Protein AF-A0A1X3DFF7-F1 (afdb_monomer)

Solvent-accessible surface area (backbone atoms only — not comparable to full-atom values): 13716 Å² total; per-residue (Å²): 134,85,89,86,83,81,88,84,86,90,82,88,82,90,85,80,91,77,87,80,76,81,86,70,79,75,72,72,77,80,76,75,62,70,64,54,57,98,87,40,63,41,40,51,59,65,43,74,44,85,43,78,78,34,61,90,44,77,44,79,47,39,32,29,66,84,56,82,68,64,76,23,47,45,37,26,35,27,43,25,53,30,32,59,51,24,48,48,100,82,72,44,78,35,81,90,29,49,83,44,53,66,38,72,55,52,37,29,79,67,58,54,43,32,32,39,49,48,43,36,36,28,37,85,86,64,54,75,41,84,46,25,44,39,78,59,82,78,36,42,68,58,39,52,49,44,53,71,69,45,90,60,80,91,52,77,50,76,68,81,47,91,58,37,75,35,59,24,60,46,79,71,49,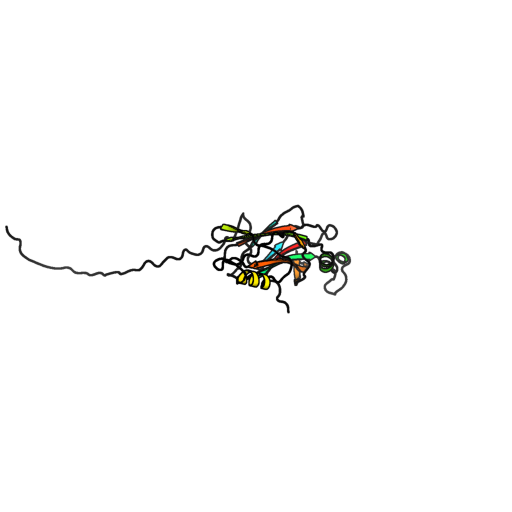77,53,74,42,79,56,99,88,41,73,23,41,29,38,38,20,41,28,29,21,32,48,37,66,73,70,72,30,37,35,42,38,39,40,21,34,66,47,78,57,84,93,44,81,69,57,45,34,31,41,27,40,38,70,58,77,76,88,127

Structure (mmCIF, N/CA/C/O backbone):
data_AF-A0A1X3DFF7-F1
#
_entry.id   AF-A0A1X3DFF7-F1
#
loop_
_atom_site.group_PDB
_atom_site.id
_atom_site.type_symbol
_atom_site.label_atom_id
_atom_site.label_alt_id
_atom_site.label_comp_id
_atom_site.label_asym_id
_atom_site.label_entity_id
_atom_site.label_seq_id
_atom_site.pdbx_PDB_ins_code
_atom_site.Cartn_x
_atom_site.Cartn_y
_atom_site.Cartn_z
_atom_site.occupancy
_atom_site.B_iso_or_equiv
_atom_site.auth_seq_id
_atom_site.auth_comp_id
_atom_site.auth_asym_id
_atom_site.auth_atom_id
_atom_site.pdbx_PDB_model_num
ATOM 1 N N . MET A 1 1 ? -5.035 9.955 97.744 1.00 34.47 1 MET A N 1
ATOM 2 C CA . MET A 1 1 ? -4.770 11.194 98.508 1.00 34.47 1 MET A CA 1
ATOM 3 C C . MET A 1 1 ? -3.455 11.794 98.040 1.00 34.47 1 MET A C 1
ATOM 5 O O . MET A 1 1 ? -2.478 11.068 98.016 1.00 34.47 1 MET A O 1
ATOM 9 N N . MET A 1 2 ? -3.484 13.094 97.717 1.00 31.98 2 MET A N 1
ATOM 10 C CA . MET A 1 2 ? -2.385 14.079 97.802 1.00 31.98 2 MET A CA 1
ATOM 11 C C . MET A 1 2 ? -1.167 13.858 96.884 1.00 31.98 2 MET A C 1
ATOM 13 O O . MET A 1 2 ? -0.389 12.937 97.053 1.00 31.98 2 MET A O 1
ATOM 17 N N . ASN A 1 3 ? -1.059 14.634 95.802 1.00 32.03 3 ASN A N 1
ATOM 18 C CA . ASN A 1 3 ? -0.550 16.019 95.715 1.00 32.03 3 ASN A CA 1
ATOM 19 C C . ASN A 1 3 ? 0.956 16.049 95.432 1.00 32.03 3 ASN A C 1
ATOM 21 O O . ASN A 1 3 ? 1.751 15.865 96.345 1.00 32.03 3 ASN A O 1
ATOM 25 N N . PHE A 1 4 ? 1.330 16.465 94.220 1.00 36.00 4 PHE A N 1
ATOM 26 C CA . PHE A 1 4 ? 2.577 17.200 94.019 1.00 36.00 4 PHE A CA 1
ATOM 27 C C . PHE A 1 4 ? 2.323 18.494 93.244 1.00 36.00 4 PHE A C 1
ATOM 29 O O . PHE A 1 4 ? 1.654 18.532 92.213 1.00 36.00 4 PHE A O 1
ATOM 36 N N . LYS A 1 5 ? 2.817 19.576 93.850 1.00 37.50 5 LYS A N 1
ATOM 37 C CA . LYS A 1 5 ? 2.725 20.977 93.444 1.00 37.50 5 LYS A CA 1
ATOM 38 C C . LYS A 1 5 ? 3.791 21.328 92.393 1.00 37.50 5 LYS A C 1
ATOM 40 O O . LYS A 1 5 ? 4.946 20.969 92.554 1.00 37.50 5 LYS A O 1
ATOM 45 N N . LYS A 1 6 ? 3.354 22.160 91.441 1.00 36.06 6 LYS A N 1
ATOM 46 C CA . LYS A 1 6 ? 3.966 23.379 90.858 1.00 36.06 6 LYS A CA 1
ATOM 47 C C . LYS A 1 6 ? 5.427 23.393 90.353 1.00 36.06 6 LYS A C 1
ATOM 49 O O . LYS A 1 6 ? 6.352 23.427 91.148 1.00 36.06 6 LYS A O 1
ATOM 54 N N . SER A 1 7 ? 5.509 23.737 89.054 1.00 34.62 7 SER A N 1
ATOM 55 C CA . SER A 1 7 ? 6.357 24.768 88.396 1.00 34.62 7 SER A CA 1
ATOM 56 C C . SER A 1 7 ? 7.879 24.527 88.385 1.00 34.62 7 SER A C 1
ATOM 58 O O . SER A 1 7 ? 8.445 24.191 89.408 1.00 34.62 7 SER A O 1
ATOM 60 N N . ASN A 1 8 ? 8.650 24.744 87.318 1.00 32.31 8 ASN A N 1
ATOM 61 C CA . ASN A 1 8 ? 8.642 25.844 86.355 1.00 32.31 8 ASN A CA 1
ATOM 62 C C . ASN A 1 8 ? 9.677 25.551 85.237 1.00 32.31 8 ASN A C 1
ATOM 64 O O . ASN A 1 8 ? 10.633 24.817 85.463 1.00 32.31 8 ASN A O 1
ATOM 68 N N . LEU A 1 9 ? 9.565 26.301 84.133 1.00 33.59 9 LEU A N 1
ATOM 69 C CA . LEU A 1 9 ? 10.656 26.772 83.254 1.00 33.59 9 LEU A CA 1
ATOM 70 C C . LEU A 1 9 ? 11.172 25.909 82.064 1.00 33.59 9 LEU A C 1
ATOM 72 O O . LEU A 1 9 ? 12.069 25.088 82.193 1.00 33.59 9 LEU A O 1
ATOM 76 N N . LYS A 1 10 ? 10.748 26.371 80.870 1.00 34.38 10 LYS A N 1
ATOM 77 C CA . LYS A 1 10 ? 11.542 26.723 79.660 1.00 34.38 10 LYS A CA 1
ATOM 78 C C . LYS A 1 10 ? 12.102 25.623 78.734 1.00 34.38 10 LYS A C 1
ATOM 80 O O . LYS A 1 10 ? 13.132 25.033 79.030 1.00 34.38 10 LYS A O 1
ATOM 85 N N . ARG A 1 11 ? 11.556 25.587 77.502 1.00 39.72 11 ARG A N 1
ATOM 86 C CA . ARG A 1 11 ? 12.194 25.832 76.165 1.00 39.72 11 ARG A CA 1
ATOM 87 C C . ARG A 1 11 ? 11.273 25.228 75.076 1.00 39.72 11 ARG A C 1
ATOM 89 O O . ARG A 1 11 ? 11.023 24.038 75.123 1.00 39.72 11 ARG A O 1
ATOM 96 N N . VAL A 1 12 ? 10.476 26.015 74.338 1.00 40.44 12 VAL A N 1
ATOM 97 C CA . VAL A 1 12 ? 10.744 26.757 73.072 1.00 40.44 12 VAL A CA 1
ATOM 98 C C . VAL A 1 12 ? 10.857 25.861 71.819 1.00 40.44 12 VAL A C 1
ATOM 100 O O . VAL A 1 12 ? 11.556 24.858 71.853 1.00 40.44 12 VAL A O 1
ATOM 103 N N . ALA A 1 13 ? 10.241 26.363 70.730 1.00 36.84 13 ALA A N 1
ATOM 104 C CA . ALA A 1 13 ? 10.239 25.960 69.307 1.00 36.84 13 ALA A CA 1
ATOM 105 C C . ALA A 1 13 ? 9.194 24.889 68.921 1.00 36.84 13 ALA A C 1
ATOM 107 O O . ALA A 1 13 ? 9.340 23.725 69.260 1.00 36.84 13 ALA A O 1
ATOM 108 N N . SER A 1 14 ? 8.020 25.245 68.379 1.00 36.91 14 SER A N 1
ATOM 109 C CA . SER A 1 14 ? 7.728 25.739 67.009 1.00 36.91 14 SER A CA 1
ATOM 110 C C . SER A 1 14 ? 8.227 24.826 65.890 1.00 36.91 14 SER A C 1
ATOM 112 O O . SER A 1 14 ? 9.424 24.791 65.638 1.00 36.91 14 SER A O 1
ATOM 114 N N . CYS A 1 15 ? 7.287 24.171 65.198 1.00 37.75 15 CYS A N 1
ATOM 115 C CA . CYS A 1 15 ? 7.195 24.023 63.733 1.00 37.75 15 CYS A CA 1
ATOM 116 C C . CYS A 1 15 ? 6.026 23.064 63.439 1.00 37.75 15 CYS A C 1
ATOM 118 O O . CYS A 1 15 ? 6.062 21.902 63.815 1.00 37.75 15 CYS A O 1
ATOM 120 N N . LEU A 1 16 ? 4.863 23.572 63.038 1.00 38.12 16 LEU A N 1
ATOM 121 C CA . LEU A 1 16 ? 4.467 23.940 61.671 1.00 38.12 16 LEU A CA 1
ATOM 122 C C . LEU A 1 16 ? 3.511 22.855 61.146 1.00 38.12 16 LEU A C 1
ATOM 124 O O . LEU A 1 16 ? 3.927 21.756 60.791 1.00 38.12 16 LEU A O 1
ATOM 128 N N . LEU A 1 17 ? 2.215 23.181 61.131 1.00 47.84 17 LEU A N 1
ATOM 129 C CA . LEU A 1 17 ? 1.226 22.477 60.321 1.00 47.84 17 LEU A CA 1
ATOM 130 C C . LEU A 1 17 ? 1.713 22.468 58.867 1.00 47.84 17 LEU A C 1
ATOM 132 O O . LEU A 1 17 ? 1.855 23.531 58.265 1.00 47.84 17 LEU A O 1
ATOM 136 N N . LEU A 1 18 ? 1.898 21.283 58.296 1.00 39.75 18 LEU A N 1
ATOM 137 C CA . LEU A 1 18 ? 1.984 21.095 56.853 1.00 39.75 18 LEU A CA 1
ATOM 138 C C . LEU A 1 18 ? 0.768 20.288 56.403 1.00 39.75 18 LEU A C 1
ATOM 140 O O . LEU A 1 18 ? 0.743 19.062 56.430 1.00 39.75 18 LEU A O 1
ATOM 144 N N . MET A 1 19 ? -0.260 21.042 56.018 1.00 49.62 19 MET A N 1
ATOM 145 C CA . MET A 1 19 ? -1.240 20.648 55.011 1.00 49.62 19 MET A CA 1
ATOM 146 C C . MET A 1 19 ? -0.503 20.265 53.730 1.00 49.62 19 MET A C 1
ATOM 148 O O . MET A 1 19 ? 0.252 21.094 53.236 1.00 49.62 19 MET A O 1
ATOM 152 N N . LEU A 1 20 ? -0.752 19.077 53.178 1.00 42.47 20 LEU A N 1
ATOM 153 C CA . LEU A 1 20 ? -0.447 18.699 51.792 1.00 42.47 20 LEU A CA 1
ATOM 154 C C . LEU A 1 20 ? -1.240 17.412 51.450 1.00 42.47 20 LEU A C 1
ATOM 156 O O . LEU A 1 20 ? -1.570 16.647 52.353 1.00 42.47 20 LEU A O 1
ATOM 160 N N . PRO A 1 21 ? -1.611 17.181 50.182 1.00 43.50 21 PRO A N 1
ATOM 161 C CA . PRO A 1 21 ? -2.854 17.667 49.592 1.00 43.50 21 PRO A CA 1
ATOM 162 C C . PRO A 1 21 ? -3.786 16.522 49.149 1.00 43.50 21 PRO A C 1
ATOM 164 O O . PRO A 1 21 ? -3.412 15.353 49.126 1.00 43.50 21 PRO A O 1
ATOM 167 N N . LEU A 1 22 ? -5.010 16.905 48.770 1.00 40.12 22 LEU A N 1
ATOM 168 C CA . LEU A 1 22 ? -5.976 16.117 48.002 1.00 40.12 22 LEU A CA 1
ATOM 169 C C . LEU A 1 22 ? -5.290 15.178 47.000 1.00 40.12 22 LEU A C 1
ATOM 171 O O . LEU A 1 22 ? -4.476 15.619 46.189 1.00 40.12 22 LEU A O 1
ATOM 175 N N . ALA A 1 23 ? -5.679 13.904 47.043 1.00 41.28 23 ALA A N 1
ATOM 176 C CA . ALA A 1 23 ? -5.382 12.909 46.029 1.00 41.28 23 ALA A CA 1
ATOM 177 C C . ALA A 1 23 ? -5.847 13.418 44.655 1.00 41.28 23 ALA A C 1
ATOM 179 O O . ALA A 1 23 ? -7.004 13.265 44.261 1.00 41.28 23 ALA A O 1
ATOM 180 N N . ALA A 1 24 ? -4.940 14.063 43.927 1.00 39.16 24 ALA A N 1
ATOM 181 C CA . ALA A 1 24 ? -5.089 14.266 42.505 1.00 39.16 24 ALA A CA 1
ATOM 182 C C . ALA A 1 24 ? -5.101 12.875 41.865 1.00 39.16 24 ALA A C 1
ATOM 184 O O . ALA A 1 24 ? -4.152 12.109 42.029 1.00 39.16 24 ALA A O 1
ATOM 185 N N . CYS A 1 25 ? -6.189 12.553 41.163 1.00 42.50 25 CYS A N 1
ATOM 186 C CA . CYS A 1 25 ? -6.240 11.450 40.214 1.00 42.50 25 CYS A CA 1
ATOM 187 C C . CYS A 1 25 ? -4.995 11.527 39.325 1.00 42.50 25 CYS A C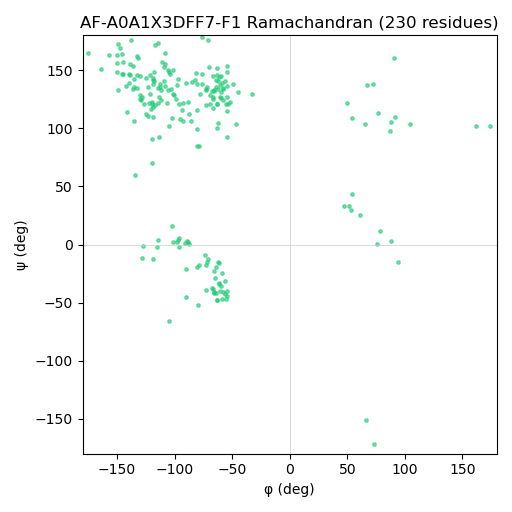 1
ATOM 189 O O . CYS A 1 25 ? -4.910 12.383 38.441 1.00 42.50 25 CYS A O 1
ATOM 191 N N . GLN A 1 26 ? -4.018 10.657 39.573 1.00 39.06 26 GLN A N 1
ATOM 192 C CA . GLN A 1 26 ? -2.957 10.396 38.617 1.00 39.06 26 GLN A CA 1
ATOM 193 C C . GLN A 1 26 ? -3.647 9.800 37.393 1.00 39.06 26 GLN A C 1
ATOM 195 O O . GLN A 1 26 ? -4.021 8.631 37.392 1.00 39.06 26 GLN A O 1
ATOM 200 N N . LYS A 1 27 ? -3.868 10.619 36.358 1.00 42.31 27 LYS A N 1
ATOM 201 C CA . LYS A 1 27 ? -4.024 10.078 35.010 1.00 42.31 27 LYS A CA 1
ATOM 202 C C . LYS A 1 27 ? -2.770 9.245 34.779 1.00 42.31 27 LYS A C 1
ATOM 204 O O . LYS A 1 27 ? -1.668 9.796 34.820 1.00 42.31 27 LYS A O 1
ATOM 209 N N . THR A 1 28 ? -2.937 7.937 34.628 1.00 45.12 28 THR A N 1
ATOM 210 C CA . THR A 1 28 ? -1.884 7.042 34.156 1.00 45.12 28 THR A CA 1
ATOM 211 C C . THR A 1 28 ? -1.211 7.722 32.964 1.00 45.12 28 THR A C 1
ATOM 213 O O . THR A 1 28 ? -1.930 8.248 32.105 1.00 45.12 28 THR A O 1
ATOM 216 N N . PRO A 1 29 ? 0.130 7.807 32.920 1.00 42.31 29 PRO A N 1
ATOM 217 C CA . PRO A 1 29 ? 0.811 8.306 31.737 1.00 42.31 29 PRO A CA 1
ATOM 218 C C . PRO A 1 29 ? 0.287 7.511 30.545 1.00 42.31 29 PRO A C 1
ATOM 220 O O . PRO A 1 29 ? 0.313 6.284 30.580 1.00 42.31 29 PRO A O 1
ATOM 223 N N . GLN A 1 30 ? -0.265 8.196 29.544 1.00 49.44 30 GLN A N 1
ATOM 224 C CA . GLN A 1 30 ? -0.683 7.541 28.314 1.00 49.44 30 GLN A CA 1
ATOM 225 C C . GLN A 1 30 ? 0.588 6.958 27.690 1.00 49.44 30 GLN A C 1
ATOM 227 O O . GLN A 1 30 ? 1.444 7.717 27.228 1.00 49.44 30 GLN A O 1
ATOM 232 N N . GLU A 1 31 ? 0.764 5.638 27.788 1.00 53.00 31 GLU A N 1
ATOM 233 C CA . GLU A 1 31 ? 1.898 4.961 27.170 1.00 53.00 31 GLU A CA 1
ATOM 234 C C . GLU A 1 31 ? 1.844 5.254 25.674 1.00 53.00 31 GLU A C 1
ATOM 236 O O . GLU A 1 31 ? 0.817 5.085 25.016 1.00 53.00 31 GLU A O 1
ATOM 241 N N . LEU A 1 32 ? 2.940 5.798 25.145 1.00 59.91 32 LEU A N 1
ATOM 242 C CA . LEU A 1 32 ? 3.039 6.027 23.713 1.00 59.91 32 LEU A CA 1
ATOM 243 C C . LEU A 1 32 ? 2.953 4.662 23.015 1.00 59.91 32 LEU A C 1
ATOM 245 O O . LEU A 1 32 ? 3.581 3.715 23.493 1.00 59.91 32 LEU A O 1
ATOM 249 N N . PRO A 1 33 ? 2.254 4.557 21.869 1.00 64.81 33 PRO A N 1
ATOM 250 C CA . PRO A 1 33 ? 2.179 3.301 21.135 1.00 64.81 33 PRO A CA 1
ATOM 251 C C . PRO A 1 33 ? 3.583 2.754 20.831 1.00 64.81 33 PRO A C 1
ATOM 253 O O . PRO A 1 33 ? 4.531 3.550 20.696 1.00 64.81 33 PRO A O 1
ATOM 256 N N . PRO A 1 34 ? 3.736 1.427 20.673 1.00 75.19 34 PRO A N 1
ATOM 257 C CA . PRO A 1 34 ? 5.036 0.811 20.453 1.00 75.19 34 PRO A CA 1
ATOM 258 C C . PRO A 1 34 ? 5.734 1.411 19.227 1.00 75.19 34 PRO A C 1
ATOM 260 O O . PRO A 1 34 ? 5.109 1.702 18.208 1.00 75.19 34 PRO A O 1
ATOM 263 N N . MET A 1 35 ? 7.050 1.611 19.327 1.00 83.00 35 MET A N 1
ATOM 264 C CA . MET A 1 35 ? 7.880 1.980 18.171 1.00 83.00 35 MET A CA 1
ATOM 265 C C . MET A 1 35 ? 8.239 0.764 17.310 1.00 83.00 35 MET A C 1
ATOM 267 O O . MET A 1 35 ? 8.596 0.936 16.148 1.00 83.00 35 MET A O 1
ATOM 271 N N . TYR A 1 36 ? 8.130 -0.440 17.880 1.00 86.75 36 TYR A N 1
ATOM 272 C CA . TYR A 1 36 ? 8.380 -1.714 17.219 1.00 86.75 36 TYR A CA 1
ATOM 273 C C . TYR A 1 36 ? 7.336 -2.747 17.641 1.00 86.75 36 TYR A C 1
ATOM 275 O O . TYR A 1 36 ? 7.017 -2.841 18.825 1.00 86.75 36 TYR A O 1
ATOM 283 N N . VAL A 1 37 ? 6.857 -3.546 16.693 1.00 88.44 37 VAL A N 1
ATOM 284 C CA . VAL A 1 37 ? 5.971 -4.696 16.918 1.00 88.44 37 VAL A CA 1
ATOM 285 C C . VAL A 1 37 ? 6.580 -5.881 16.182 1.00 88.44 37 VAL A C 1
ATOM 287 O O . VAL A 1 37 ? 6.965 -5.747 15.025 1.00 88.44 37 VAL A O 1
ATOM 290 N N . ASP A 1 38 ? 6.754 -7.015 16.863 1.00 87.75 38 ASP A N 1
ATOM 291 C CA . ASP A 1 38 ? 7.407 -8.215 16.309 1.00 87.75 38 ASP A CA 1
ATOM 292 C C . ASP A 1 38 ? 8.788 -7.943 15.670 1.00 87.75 38 ASP A C 1
ATOM 294 O O . ASP A 1 38 ? 9.172 -8.551 14.673 1.00 87.75 38 ASP A O 1
ATOM 298 N N . GLY A 1 39 ? 9.539 -6.981 16.218 1.00 87.56 39 GLY A N 1
ATOM 299 C CA . GLY A 1 39 ? 10.837 -6.555 15.678 1.00 87.56 39 GLY A CA 1
ATOM 300 C C . GLY A 1 39 ? 10.765 -5.676 14.421 1.00 87.56 39 GLY A C 1
ATOM 301 O O . GLY A 1 39 ? 11.808 -5.257 13.924 1.00 87.56 39 GLY A O 1
ATOM 302 N N . GLN A 1 40 ? 9.568 -5.350 13.925 1.00 90.38 40 GLN A N 1
ATOM 303 C CA . GLN A 1 40 ? 9.350 -4.440 12.800 1.00 90.38 40 GLN A CA 1
ATOM 304 C C . GLN A 1 40 ? 9.021 -3.023 1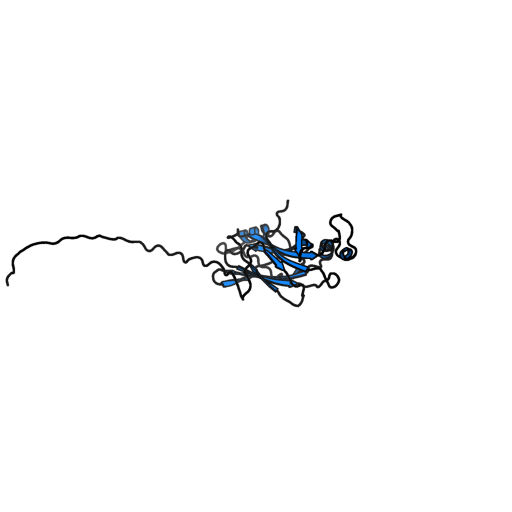3.286 1.00 90.38 40 GLN A C 1
ATOM 306 O O . GLN A 1 40 ? 8.320 -2.875 14.289 1.00 90.38 40 GLN A O 1
ATOM 311 N N . PRO A 1 41 ? 9.504 -1.968 12.608 1.00 94.00 41 PRO A N 1
ATOM 312 C CA . PRO A 1 41 ? 9.199 -0.593 12.984 1.00 94.00 41 PRO A CA 1
ATOM 313 C C . PRO A 1 41 ? 7.716 -0.262 12.772 1.00 94.00 41 PRO A C 1
ATOM 315 O O . PRO A 1 41 ? 7.097 -0.691 11.802 1.00 94.00 41 PRO A O 1
ATOM 318 N N . VAL A 1 42 ? 7.163 0.570 13.656 1.00 95.50 42 VAL A N 1
ATOM 319 C CA . VAL A 1 42 ? 5.840 1.181 13.471 1.00 95.50 42 VAL A CA 1
ATOM 320 C C . VAL A 1 42 ? 6.015 2.537 12.790 1.00 95.50 42 VAL A C 1
ATOM 322 O O . VAL A 1 42 ? 6.458 3.515 13.401 1.00 95.50 42 VAL A O 1
ATOM 325 N N . HIS A 1 43 ? 5.659 2.609 11.512 1.00 95.56 43 HIS A N 1
ATOM 326 C CA . HIS A 1 43 ? 5.776 3.820 10.709 1.00 95.56 43 HIS A CA 1
ATOM 327 C C . HIS A 1 43 ? 4.771 4.891 11.140 1.00 95.56 43 HIS A C 1
ATOM 329 O O . HIS A 1 43 ? 3.701 4.614 11.676 1.00 95.56 43 HIS A O 1
ATOM 335 N N . THR A 1 44 ? 5.109 6.155 10.909 1.00 94.50 44 THR A N 1
ATOM 336 C CA . THR A 1 44 ? 4.173 7.263 11.125 1.00 94.50 44 THR A CA 1
ATOM 337 C C . THR A 1 44 ? 3.597 7.681 9.784 1.00 94.50 44 THR A C 1
ATOM 339 O O . THR A 1 44 ? 4.371 7.941 8.875 1.00 94.50 44 THR A O 1
ATOM 342 N N . VAL A 1 45 ? 2.271 7.768 9.665 1.00 94.00 45 VAL A N 1
ATOM 343 C CA . VAL A 1 45 ? 1.611 8.255 8.442 1.00 94.00 45 VAL A CA 1
ATOM 344 C C . VAL A 1 45 ? 1.939 9.747 8.225 1.00 94.00 45 VAL A C 1
ATOM 346 O O . VAL A 1 45 ? 1.788 10.531 9.174 1.00 94.00 45 VAL A O 1
ATOM 349 N N . PRO A 1 46 ? 2.345 10.163 7.009 1.00 93.56 46 PRO A N 1
ATOM 350 C CA . PRO A 1 46 ? 2.493 9.333 5.812 1.00 93.56 46 PRO A CA 1
ATOM 351 C C . PRO A 1 46 ? 3.805 8.554 5.754 1.00 93.56 46 PRO A C 1
ATOM 353 O O . PRO A 1 46 ? 4.845 9.029 6.213 1.00 93.56 46 PRO A O 1
ATOM 356 N N . PHE A 1 47 ? 3.764 7.370 5.145 1.00 93.19 47 PHE A N 1
ATOM 357 C CA . PHE A 1 47 ? 4.959 6.568 4.899 1.00 93.19 47 PHE A CA 1
ATOM 358 C C . PHE A 1 47 ? 4.866 5.802 3.578 1.00 93.19 47 PHE A C 1
ATOM 360 O O . PHE A 1 47 ? 3.774 5.495 3.111 1.00 93.19 47 PHE A O 1
ATOM 367 N N . TYR A 1 48 ? 6.032 5.449 3.035 1.00 92.44 48 TYR A N 1
ATOM 368 C CA . TYR A 1 48 ? 6.214 4.553 1.892 1.00 92.44 48 TYR A CA 1
ATOM 369 C C . TYR A 1 48 ? 7.351 3.590 2.233 1.00 92.44 48 TYR A C 1
ATOM 371 O O . TYR A 1 48 ? 8.356 4.024 2.805 1.00 92.44 48 TYR A O 1
ATOM 379 N N . GLN A 1 49 ? 7.184 2.300 1.960 1.00 94.62 49 GLN A N 1
ATOM 380 C CA . GLN A 1 49 ? 8.190 1.262 2.179 1.00 94.62 49 GLN A CA 1
ATOM 381 C C . GLN A 1 49 ? 8.316 0.371 0.942 1.00 94.62 49 GLN A C 1
ATOM 383 O O . GLN A 1 49 ? 7.293 0.080 0.320 1.00 94.62 49 GLN A O 1
ATOM 388 N N . PRO A 1 50 ? 9.526 -0.129 0.636 1.00 94.75 50 PRO A N 1
ATOM 389 C CA . PRO A 1 50 ? 9.713 -1.120 -0.414 1.00 94.75 50 PRO A CA 1
ATOM 390 C C . PRO A 1 50 ? 8.825 -2.348 -0.210 1.00 94.75 50 PRO A C 1
ATOM 392 O O . PRO A 1 50 ? 8.723 -2.883 0.896 1.00 94.75 50 PRO A O 1
ATOM 395 N N . LEU A 1 51 ? 8.223 -2.806 -1.301 1.00 96.31 51 LEU A N 1
ATOM 396 C CA . LEU A 1 51 ? 7.406 -4.005 -1.390 1.00 96.31 51 LEU A CA 1
ATOM 397 C C . LEU A 1 51 ? 8.080 -4.992 -2.346 1.00 96.31 51 LEU A C 1
ATOM 399 O O . LEU A 1 51 ? 8.272 -4.715 -3.530 1.00 96.31 51 LEU A O 1
ATOM 403 N N . GLU A 1 52 ? 8.415 -6.180 -1.850 1.00 96.75 52 GLU A N 1
ATOM 404 C CA . GLU A 1 52 ? 8.877 -7.268 -2.709 1.00 96.75 52 GLU A CA 1
ATOM 405 C C . GLU A 1 52 ? 7.730 -7.721 -3.622 1.00 96.75 52 GLU A C 1
ATOM 407 O O . GLU A 1 52 ? 6.657 -8.081 -3.139 1.00 96.75 52 GLU A O 1
ATOM 412 N N . ILE A 1 53 ? 7.941 -7.734 -4.939 1.00 96.56 53 ILE A N 1
ATOM 413 C CA . ILE A 1 53 ? 6.939 -8.203 -5.904 1.00 96.56 53 ILE A CA 1
ATOM 414 C C . ILE A 1 53 ? 6.979 -9.735 -5.956 1.00 96.56 53 ILE A C 1
ATOM 416 O O . ILE A 1 53 ? 7.653 -10.335 -6.794 1.00 96.56 53 ILE A O 1
ATOM 420 N N . ASN A 1 54 ? 6.260 -10.375 -5.036 1.00 96.44 54 ASN A N 1
ATOM 421 C CA . ASN A 1 54 ? 6.214 -11.827 -4.911 1.00 96.44 54 ASN A CA 1
ATOM 422 C C . ASN A 1 54 ? 4.788 -12.295 -4.557 1.00 96.44 54 ASN A C 1
ATOM 424 O O . ASN A 1 54 ? 4.313 -11.980 -3.465 1.00 96.44 54 ASN A O 1
ATOM 428 N N . PRO A 1 55 ? 4.104 -13.036 -5.452 1.00 96.06 55 PRO A N 1
ATOM 429 C CA . PRO A 1 55 ? 2.710 -13.412 -5.263 1.00 96.06 55 PRO A CA 1
ATOM 430 C C . PRO A 1 55 ? 2.477 -14.467 -4.183 1.00 96.06 55 PRO A C 1
ATOM 432 O O . PRO A 1 55 ? 1.353 -14.619 -3.711 1.00 96.06 55 PRO A O 1
ATOM 435 N N . ASP A 1 56 ? 3.538 -15.145 -3.751 1.00 95.50 56 ASP A N 1
ATOM 436 C CA . ASP A 1 56 ? 3.477 -16.182 -2.723 1.00 95.50 56 ASP A CA 1
ATOM 437 C C . ASP A 1 56 ? 3.866 -15.650 -1.335 1.00 95.50 56 ASP A C 1
ATOM 439 O O . ASP A 1 56 ? 3.924 -16.409 -0.364 1.00 95.50 56 ASP A O 1
ATOM 443 N N . LYS A 1 57 ? 4.165 -14.347 -1.221 1.00 96.56 57 LYS A N 1
ATOM 444 C CA . LYS A 1 57 ? 4.709 -13.747 -0.003 1.00 96.56 57 LYS A CA 1
ATOM 445 C C . LYS A 1 57 ? 3.845 -12.602 0.510 1.00 96.56 57 LYS A C 1
ATOM 447 O O . LYS A 1 57 ? 3.838 -11.501 -0.039 1.00 96.56 57 LYS A O 1
ATOM 452 N N . GLU A 1 58 ? 3.200 -12.849 1.644 1.00 98.00 58 GLU A N 1
ATOM 453 C CA . GLU A 1 58 ? 2.593 -11.790 2.445 1.00 98.00 58 GLU A CA 1
ATOM 454 C C . GLU A 1 58 ? 3.684 -10.974 3.154 1.00 98.00 58 GLU A C 1
ATOM 456 O O . GLU A 1 58 ? 4.610 -11.515 3.763 1.00 98.00 58 GLU A O 1
ATOM 461 N N . GLN A 1 59 ? 3.567 -9.655 3.066 1.00 97.88 59 GLN A N 1
ATOM 462 C CA . GLN A 1 59 ? 4.422 -8.683 3.733 1.00 97.88 59 GLN A CA 1
ATOM 463 C C . GLN A 1 59 ? 3.584 -7.853 4.700 1.00 97.88 59 GLN A C 1
ATOM 465 O O . GLN A 1 59 ? 2.439 -7.506 4.412 1.00 97.88 59 GLN A O 1
ATOM 470 N N . VAL A 1 60 ? 4.156 -7.550 5.862 1.00 97.88 60 VAL A N 1
ATOM 471 C CA . VAL A 1 60 ? 3.468 -6.866 6.957 1.00 97.88 60 VAL A CA 1
ATOM 472 C C . VAL A 1 60 ? 4.102 -5.501 7.175 1.00 97.88 60 VAL A C 1
ATOM 474 O O . VAL A 1 60 ? 5.323 -5.387 7.229 1.00 97.88 60 VAL A O 1
ATOM 477 N N . PHE A 1 61 ? 3.259 -4.482 7.325 1.00 97.62 61 PHE A N 1
ATOM 478 C CA . PHE A 1 61 ? 3.660 -3.115 7.629 1.00 97.62 61 PHE A CA 1
ATOM 479 C C . PHE A 1 61 ? 2.853 -2.604 8.816 1.00 97.62 61 PHE A C 1
ATOM 481 O O . PHE A 1 61 ? 1.619 -2.596 8.791 1.00 97.62 61 PHE A O 1
ATOM 488 N N . TYR A 1 62 ? 3.550 -2.154 9.855 1.00 97.25 62 TYR A N 1
ATOM 489 C CA . TYR A 1 62 ? 2.920 -1.548 11.020 1.00 97.25 62 TYR A CA 1
ATOM 490 C C . TYR A 1 62 ? 2.962 -0.029 10.917 1.00 97.25 62 TYR A C 1
ATOM 492 O O . TYR A 1 62 ? 3.990 0.543 10.554 1.00 97.25 62 TYR A O 1
ATOM 500 N N . PHE A 1 63 ? 1.869 0.649 11.262 1.00 96.50 63 PHE A N 1
ATOM 501 C CA . PHE A 1 63 ? 1.837 2.109 11.224 1.00 96.50 63 PHE A CA 1
ATOM 502 C C . PHE A 1 63 ? 0.909 2.742 12.253 1.00 96.50 63 PHE A C 1
ATOM 504 O O . PHE A 1 63 ? 0.025 2.103 12.807 1.00 96.50 63 PHE A O 1
ATOM 511 N N . ARG A 1 64 ? 1.093 4.036 12.501 1.00 95.12 64 ARG A N 1
ATOM 512 C CA . ARG A 1 64 ? 0.249 4.850 13.379 1.00 95.12 64 ARG A CA 1
ATOM 513 C C . ARG A 1 64 ? 0.130 6.277 12.866 1.00 95.12 64 ARG A C 1
ATOM 515 O O . ARG A 1 64 ? 0.957 6.751 12.083 1.00 95.12 64 ARG A O 1
ATOM 522 N N . PHE A 1 65 ? -0.853 7.005 13.377 1.00 92.75 65 PHE A N 1
ATOM 523 C CA . PHE A 1 65 ? -0.952 8.441 13.137 1.00 92.75 65 PHE A CA 1
ATOM 524 C C . PHE A 1 65 ? -0.097 9.221 14.139 1.00 92.75 65 PHE A C 1
ATOM 526 O O . PHE A 1 65 ? -0.070 8.911 15.328 1.00 92.75 65 PHE A O 1
ATOM 533 N N . LYS A 1 66 ? 0.580 10.278 13.670 1.00 88.88 66 LYS A N 1
ATOM 534 C CA . LYS A 1 66 ? 1.405 11.154 14.527 1.00 88.88 66 LYS A CA 1
ATOM 535 C C . LYS A 1 66 ? 0.595 11.851 15.623 1.00 88.88 66 LYS A C 1
ATOM 537 O O . LYS A 1 66 ? 1.118 12.172 16.686 1.00 88.88 66 LYS A O 1
ATOM 542 N N . LYS A 1 67 ? -0.659 12.166 15.310 1.00 88.12 67 LYS A N 1
ATOM 543 C CA . LYS A 1 67 ? -1.632 12.837 16.174 1.00 88.12 67 LYS A CA 1
ATOM 544 C C . LYS A 1 67 ? -2.986 12.151 15.989 1.00 88.12 67 LYS A C 1
ATOM 546 O O . LYS A 1 67 ? -3.206 11.619 14.896 1.00 88.12 67 LYS A O 1
ATOM 551 N N . PRO A 1 68 ? -3.890 12.212 16.983 1.00 86.44 68 PRO A N 1
ATOM 552 C CA . PRO A 1 68 ? -5.276 11.796 16.798 1.00 86.44 68 PRO A CA 1
ATOM 553 C C . PRO A 1 68 ? -5.870 12.435 15.541 1.00 86.44 68 PRO A C 1
ATOM 555 O O . PRO A 1 68 ? -5.589 13.599 15.247 1.00 86.44 68 PRO A O 1
ATOM 558 N N . GLN A 1 69 ? -6.629 11.651 14.786 1.00 88.81 69 GLN A N 1
ATOM 559 C CA . GLN A 1 69 ? -7.278 12.081 13.552 1.00 88.81 69 GLN A CA 1
ATOM 560 C C . GLN A 1 69 ? -8.787 12.128 13.765 1.00 88.81 69 GLN A C 1
ATOM 562 O O . GLN A 1 69 ? -9.320 11.457 14.658 1.00 88.81 69 GLN A O 1
ATOM 567 N N . ASP A 1 70 ? -9.457 12.923 12.940 1.00 86.06 70 ASP A N 1
ATOM 568 C CA . ASP A 1 70 ? -10.909 12.985 12.942 1.00 86.06 70 ASP A CA 1
ATOM 569 C C . ASP A 1 70 ? -11.484 11.649 12.480 1.00 86.06 70 ASP A C 1
ATOM 571 O O . ASP A 1 70 ? -11.051 11.070 11.479 1.00 86.06 70 ASP A O 1
ATOM 575 N N . MET A 1 71 ? -12.472 11.160 13.225 1.00 86.12 71 MET A N 1
ATOM 576 C CA . MET A 1 71 ? -13.186 9.949 12.849 1.00 86.12 71 MET A CA 1
ATOM 577 C C . MET A 1 71 ? -13.890 10.164 11.511 1.00 86.12 71 MET A C 1
ATOM 579 O O . MET A 1 71 ? -14.573 11.167 11.312 1.00 86.12 71 MET A O 1
ATOM 583 N N . GLY A 1 72 ? -13.752 9.196 10.618 1.00 84.81 72 GLY A N 1
ATOM 584 C CA . GLY A 1 72 ? -14.306 9.222 9.274 1.00 84.81 72 GLY A CA 1
ATOM 585 C C . GLY A 1 72 ? -13.371 9.734 8.204 1.00 84.81 72 GLY A C 1
ATOM 586 O O . GLY A 1 72 ? -13.641 9.472 7.039 1.00 84.81 72 GLY A O 1
ATOM 587 N N . LYS A 1 73 ? -12.273 10.397 8.581 1.00 87.88 73 LYS A N 1
ATOM 588 C CA . LYS A 1 73 ? -11.303 10.908 7.618 1.00 87.88 73 LYS A CA 1
ATOM 589 C C . LYS A 1 73 ? -10.711 9.760 6.801 1.00 87.88 73 LYS A C 1
ATOM 591 O O . LYS A 1 73 ? -10.215 8.789 7.377 1.00 87.88 73 LYS A O 1
ATOM 596 N N . THR A 1 74 ? -10.760 9.875 5.479 1.00 90.38 74 THR A N 1
ATOM 597 C CA . THR A 1 74 ? -10.261 8.858 4.551 1.00 90.38 74 THR A CA 1
ATOM 598 C C . THR A 1 74 ? -8.737 8.812 4.550 1.00 90.38 74 THR A C 1
ATOM 600 O O . THR A 1 74 ? -8.062 9.838 4.485 1.00 90.38 74 THR A O 1
ATOM 603 N N . VAL A 1 75 ? -8.206 7.595 4.591 1.00 92.62 75 VAL A N 1
ATOM 604 C CA . VAL A 1 75 ? -6.792 7.257 4.429 1.00 92.62 75 VAL A CA 1
ATOM 605 C C . VAL A 1 75 ? -6.684 6.237 3.306 1.00 92.62 75 VAL A C 1
ATOM 607 O O . VAL A 1 75 ? -7.545 5.364 3.186 1.00 92.62 75 VAL A O 1
ATOM 610 N N . SER A 1 76 ? -5.629 6.324 2.502 1.00 94.19 76 SER A N 1
ATOM 611 C CA . SER A 1 76 ? -5.426 5.459 1.344 1.00 94.19 76 SER A CA 1
ATOM 612 C C . SER A 1 76 ? -4.154 4.635 1.476 1.00 94.19 76 SER A C 1
ATOM 614 O O . SER A 1 76 ? -3.122 5.112 1.946 1.00 94.19 76 SER A O 1
ATOM 616 N N . VAL A 1 77 ? -4.244 3.386 1.034 1.00 95.75 77 VAL A N 1
ATOM 617 C CA . VAL A 1 77 ? -3.116 2.509 0.746 1.00 95.75 77 VAL A CA 1
ATOM 618 C C . VAL A 1 77 ? -2.710 2.749 -0.704 1.00 95.75 77 VAL A C 1
ATOM 620 O O . VAL A 1 77 ? -3.518 2.579 -1.620 1.00 95.75 77 VAL A O 1
ATOM 623 N N . PHE A 1 78 ? -1.456 3.131 -0.909 1.00 94.50 78 PHE A N 1
ATOM 624 C CA . PHE A 1 78 ? -0.882 3.422 -2.216 1.00 94.50 78 PHE A CA 1
ATOM 625 C C . PHE A 1 78 ? 0.044 2.307 -2.662 1.00 94.50 78 PHE A C 1
ATOM 627 O O . PHE A 1 78 ? 0.914 1.892 -1.901 1.00 94.50 78 PHE A O 1
ATOM 634 N N . ALA A 1 79 ? -0.108 1.878 -3.910 1.00 94.56 79 ALA A N 1
ATOM 635 C CA . ALA A 1 79 ? 0.900 1.122 -4.632 1.00 94.56 79 ALA A CA 1
ATOM 636 C C . ALA A 1 79 ? 1.667 2.080 -5.545 1.00 94.56 79 ALA A C 1
ATOM 638 O O . ALA A 1 79 ? 1.065 2.779 -6.364 1.00 94.56 79 ALA A O 1
ATOM 639 N N . SER A 1 80 ? 2.990 2.098 -5.417 1.00 93.75 80 SER A N 1
ATOM 640 C CA . SER A 1 80 ? 3.847 3.020 -6.156 1.00 93.75 80 SER A CA 1
ATOM 641 C C . SER A 1 80 ? 4.823 2.239 -7.034 1.00 93.75 80 SER A C 1
ATOM 643 O O . SER A 1 80 ? 5.899 1.882 -6.554 1.00 93.75 80 SER A O 1
ATOM 645 N N . PRO A 1 81 ? 4.481 1.922 -8.299 1.00 93.75 81 PRO A N 1
ATOM 646 C CA . PRO A 1 81 ? 5.448 1.395 -9.259 1.00 93.7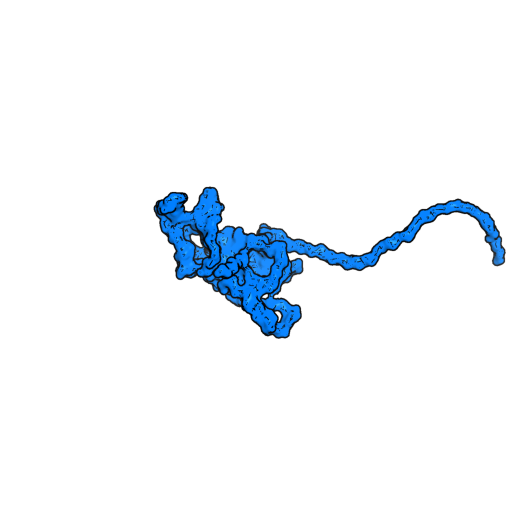5 81 PRO A CA 1
ATOM 647 C C . PRO A 1 81 ? 6.597 2.387 -9.469 1.00 93.75 81 PRO A C 1
ATOM 649 O O . PRO A 1 81 ? 6.358 3.570 -9.718 1.00 93.75 81 PRO A O 1
ATOM 652 N N . ILE A 1 82 ? 7.829 1.883 -9.389 1.00 93.06 82 ILE A N 1
ATOM 653 C CA . ILE A 1 82 ? 9.077 2.638 -9.532 1.00 93.06 82 ILE A CA 1
ATOM 654 C C . ILE A 1 82 ? 9.889 2.027 -10.671 1.00 93.06 82 ILE A C 1
ATOM 656 O O . ILE A 1 82 ? 10.212 0.840 -10.634 1.00 93.06 82 ILE A O 1
ATOM 660 N N . PHE A 1 83 ? 10.219 2.827 -11.681 1.00 92.50 83 PHE A N 1
ATOM 661 C CA . PHE A 1 83 ? 10.891 2.364 -12.900 1.00 92.50 83 PHE A CA 1
ATOM 662 C C . PHE A 1 83 ? 11.773 3.467 -13.514 1.00 92.50 83 PHE A C 1
ATOM 664 O O . PHE A 1 83 ? 11.553 4.655 -13.235 1.00 92.50 83 PHE A O 1
ATOM 671 N N . PRO A 1 84 ? 12.797 3.104 -14.308 1.00 90.81 84 PRO A N 1
ATOM 672 C CA . PRO A 1 84 ? 13.698 4.077 -14.919 1.00 90.81 84 PRO A CA 1
ATOM 673 C C . PRO A 1 84 ? 12.950 4.991 -15.894 1.00 90.81 84 PRO A C 1
ATOM 675 O O . PRO A 1 84 ? 11.942 4.613 -16.498 1.00 90.81 84 PRO A O 1
ATOM 678 N N . ASN A 1 85 ? 13.458 6.210 -16.070 1.00 87.62 85 ASN A N 1
ATOM 679 C CA . ASN A 1 85 ? 12.923 7.120 -17.074 1.00 87.62 85 ASN A CA 1
ATOM 680 C C . ASN A 1 85 ? 13.333 6.657 -18.484 1.00 87.62 85 ASN A C 1
ATOM 682 O O . ASN A 1 85 ? 14.500 6.360 -18.728 1.00 87.62 85 ASN A O 1
ATOM 686 N N . SER A 1 86 ? 12.387 6.644 -19.425 1.00 89.31 86 SER A N 1
ATOM 687 C CA . SER A 1 86 ? 12.651 6.346 -20.839 1.00 89.31 86 SER A CA 1
ATOM 688 C C . SER A 1 86 ? 13.424 7.467 -21.548 1.00 89.31 86 SER A C 1
ATOM 690 O O . SER A 1 86 ? 13.919 7.260 -22.657 1.00 89.31 86 SER A O 1
ATOM 692 N N . LEU A 1 87 ? 13.540 8.643 -20.920 1.00 88.69 87 LEU A N 1
ATOM 693 C CA . LEU A 1 87 ? 14.201 9.832 -21.453 1.00 88.69 87 LEU A CA 1
ATOM 694 C C . LEU A 1 87 ? 15.385 10.278 -20.585 1.00 88.69 87 LEU A C 1
ATOM 696 O O . LEU A 1 87 ? 15.318 10.246 -19.356 1.00 88.69 87 LEU A O 1
ATOM 700 N N . ASP A 1 88 ? 16.443 10.767 -21.234 1.00 87.69 88 ASP A N 1
ATOM 701 C CA . ASP A 1 88 ? 17.557 11.445 -20.569 1.00 87.69 88 ASP A CA 1
ATOM 702 C C . ASP A 1 88 ? 17.195 12.888 -20.156 1.00 87.69 88 ASP A C 1
ATOM 704 O O . ASP A 1 88 ? 16.115 13.411 -20.446 1.00 87.69 88 ASP A O 1
ATOM 708 N N . ASN A 1 89 ? 18.138 13.578 -19.509 1.00 85.62 89 ASN A N 1
ATOM 709 C CA . ASN A 1 89 ? 17.955 14.965 -19.061 1.00 85.62 89 ASN A CA 1
ATOM 710 C C . ASN A 1 89 ? 17.726 15.975 -20.206 1.00 85.62 89 ASN A C 1
ATOM 712 O O . ASN A 1 89 ? 17.287 17.093 -19.951 1.00 85.62 89 ASN A O 1
ATOM 716 N N . ASN A 1 90 ? 18.011 15.603 -21.458 1.00 89.88 90 ASN A N 1
ATOM 717 C CA . ASN A 1 90 ? 17.783 16.413 -22.657 1.00 89.88 90 ASN A CA 1
ATOM 718 C C . ASN A 1 90 ? 16.536 15.959 -23.435 1.00 89.88 90 ASN A C 1
ATOM 720 O O . ASN A 1 90 ? 16.379 16.325 -24.602 1.00 89.88 90 ASN A O 1
ATOM 724 N N . SER A 1 91 ? 15.656 15.166 -22.810 1.00 88.12 91 SER A N 1
ATOM 725 C CA . SER A 1 91 ? 14.454 14.592 -23.431 1.00 88.12 91 SER A CA 1
ATOM 726 C C . SER A 1 91 ? 14.743 13.676 -24.627 1.00 88.12 91 SER A C 1
ATOM 728 O O . SER A 1 91 ? 13.896 13.515 -25.506 1.00 88.12 91 SER A O 1
ATOM 730 N N . LYS A 1 92 ? 15.935 13.073 -24.695 1.00 92.06 92 LYS A N 1
ATOM 731 C CA . LYS A 1 92 ? 16.264 12.080 -25.721 1.00 92.06 92 LYS A CA 1
ATOM 732 C C . LYS A 1 92 ? 15.909 10.677 -25.230 1.00 92.06 92 LYS A C 1
ATOM 734 O O . LYS A 1 92 ? 16.196 10.365 -24.076 1.00 92.06 92 LYS A O 1
ATOM 739 N N . PRO A 1 93 ? 15.345 9.813 -26.092 1.00 91.81 93 PRO A N 1
ATOM 740 C CA . PRO A 1 93 ? 15.077 8.427 -25.735 1.00 91.81 93 PRO A CA 1
ATOM 741 C C . PRO A 1 93 ? 16.346 7.688 -25.314 1.00 91.81 93 PRO A C 1
ATOM 743 O O . PRO A 1 93 ? 17.358 7.739 -26.015 1.00 91.81 93 PRO A O 1
ATOM 746 N N . ILE A 1 94 ? 16.255 6.949 -24.215 1.00 90.00 94 ILE A N 1
ATOM 747 C CA . ILE A 1 94 ? 17.261 5.998 -23.752 1.00 90.00 94 ILE A CA 1
ATOM 748 C C . ILE A 1 94 ? 16.842 4.613 -24.276 1.00 90.00 94 ILE A C 1
ATOM 750 O O . ILE A 1 94 ? 15.843 4.074 -23.794 1.00 90.00 94 ILE A O 1
ATOM 754 N N . PRO A 1 95 ? 17.538 4.023 -25.274 1.00 92.38 95 PRO A N 1
ATOM 755 C CA . PRO A 1 95 ? 17.077 2.808 -25.959 1.00 92.38 95 PRO A CA 1
ATOM 756 C C . PRO A 1 95 ? 16.765 1.626 -25.032 1.00 92.38 95 PRO A C 1
ATOM 758 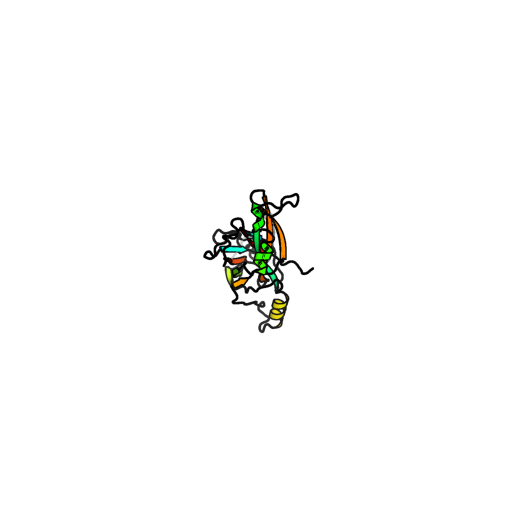O O . PRO A 1 95 ? 15.760 0.947 -25.217 1.00 92.38 95 PRO A O 1
ATOM 761 N N . GLU A 1 96 ? 17.587 1.413 -24.006 1.00 92.00 96 GLU A N 1
ATOM 762 C CA . GLU A 1 96 ? 17.405 0.354 -23.002 1.00 92.00 96 GLU A CA 1
ATOM 763 C C . GLU A 1 96 ? 16.146 0.537 -22.136 1.00 92.00 96 GLU A C 1
ATOM 765 O O . GLU A 1 96 ? 15.532 -0.454 -21.732 1.00 92.00 96 GLU A O 1
ATOM 770 N N . TYR A 1 97 ? 15.700 1.781 -21.926 1.00 92.25 97 TYR A N 1
ATOM 771 C CA . TYR A 1 97 ? 14.547 2.102 -21.081 1.00 92.25 97 TYR A CA 1
ATOM 772 C C . TYR A 1 97 ? 13.259 2.394 -21.853 1.00 92.25 97 TYR A C 1
ATOM 774 O O . TYR A 1 97 ? 12.218 2.634 -21.243 1.00 92.25 97 TYR A O 1
ATOM 782 N N . GLN A 1 98 ? 13.272 2.286 -23.184 1.00 91.88 98 GLN A N 1
ATOM 783 C CA . GLN A 1 98 ? 12.077 2.500 -24.011 1.00 91.88 98 GLN A CA 1
ATOM 784 C C . GLN A 1 98 ? 10.897 1.607 -23.6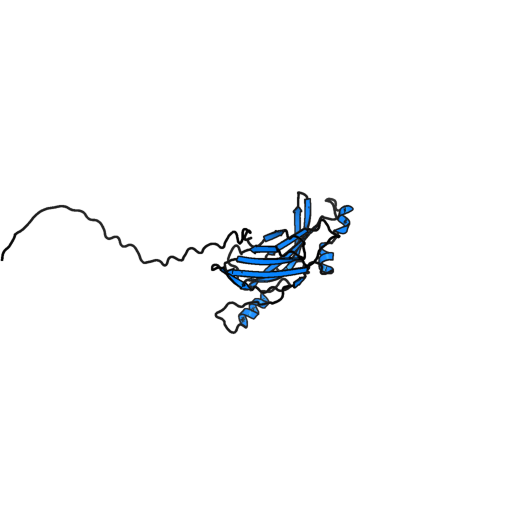11 1.00 91.88 98 GLN A C 1
ATOM 786 O O . GLN A 1 98 ? 9.745 2.018 -23.711 1.00 91.88 98 GLN A O 1
ATOM 791 N N . LYS A 1 99 ? 11.151 0.392 -23.112 1.00 92.81 99 LYS A N 1
ATOM 792 C CA . LYS A 1 99 ? 10.075 -0.505 -22.664 1.00 92.81 99 LYS A CA 1
ATOM 793 C C . LYS A 1 99 ? 9.309 0.014 -21.439 1.00 92.81 99 LYS A C 1
ATOM 795 O O . LYS A 1 99 ? 8.162 -0.388 -21.253 1.00 92.81 99 LYS A O 1
ATOM 800 N N . TYR A 1 100 ? 9.917 0.893 -20.638 1.00 92.44 100 TYR A N 1
ATOM 801 C CA . TYR A 1 100 ? 9.299 1.514 -19.461 1.00 92.44 100 TYR A CA 1
ATOM 802 C C . TYR A 1 100 ? 8.530 2.799 -19.803 1.00 92.44 100 TYR A C 1
ATOM 804 O O . TYR A 1 100 ? 7.945 3.424 -18.919 1.00 92.44 100 TYR A O 1
ATOM 812 N N . ASP A 1 101 ? 8.505 3.191 -21.079 1.00 89.44 101 ASP A N 1
ATOM 813 C CA . ASP A 1 101 ? 7.767 4.363 -21.530 1.00 89.44 101 ASP A CA 1
ATOM 814 C C . ASP A 1 101 ? 6.268 4.221 -21.230 1.00 89.44 101 ASP A C 1
ATOM 816 O O . ASP A 1 101 ? 5.645 3.208 -21.576 1.00 89.44 101 ASP A O 1
ATOM 820 N N . GLU A 1 102 ? 5.718 5.219 -20.533 1.00 87.56 102 GLU A N 1
ATOM 821 C CA . GLU A 1 102 ? 4.354 5.232 -19.983 1.00 87.56 102 GLU A CA 1
ATOM 822 C C . GLU A 1 102 ? 3.965 3.939 -19.231 1.00 87.56 102 GLU A C 1
ATOM 824 O O . GLU A 1 102 ? 2.812 3.499 -19.275 1.00 87.56 102 GLU A O 1
ATOM 829 N N . LEU A 1 103 ? 4.918 3.277 -18.561 1.00 91.19 103 LEU A N 1
ATOM 830 C CA . LEU A 1 103 ? 4.650 1.991 -17.915 1.00 91.19 103 LEU A CA 1
ATOM 831 C C . LEU A 1 103 ? 3.568 2.087 -16.833 1.00 91.19 103 LEU A C 1
ATOM 833 O O . LEU A 1 103 ? 2.713 1.211 -16.761 1.00 91.19 103 LEU A O 1
ATOM 837 N N . ASP A 1 104 ? 3.547 3.151 -16.031 1.00 86.88 104 ASP A N 1
ATOM 838 C CA . ASP A 1 104 ? 2.494 3.381 -15.034 1.00 86.88 104 ASP A CA 1
ATOM 839 C C . ASP A 1 104 ? 1.099 3.353 -15.671 1.00 86.88 104 ASP A C 1
ATOM 841 O O . ASP A 1 104 ? 0.190 2.697 -15.165 1.00 86.88 104 ASP A O 1
ATOM 845 N N . ARG A 1 105 ? 0.949 4.007 -16.827 1.00 88.69 105 ARG A N 1
ATOM 846 C CA . ARG A 1 105 ? -0.303 4.038 -17.573 1.00 88.69 105 ARG A CA 1
ATOM 847 C C . ARG A 1 105 ? -0.694 2.651 -18.043 1.00 88.69 105 ARG A C 1
ATOM 849 O O . ARG A 1 105 ? -1.833 2.261 -17.831 1.00 88.69 105 ARG A O 1
ATOM 856 N N . LYS A 1 106 ? 0.240 1.908 -18.635 1.00 92.00 106 LYS A N 1
ATOM 857 C CA . LYS A 1 106 ? -0.009 0.535 -19.095 1.00 92.00 106 LYS A CA 1
ATOM 858 C C . LYS A 1 106 ? -0.446 -0.359 -17.936 1.00 92.00 106 LYS A C 1
ATOM 860 O O . LYS A 1 106 ? -1.450 -1.051 -18.046 1.00 92.00 106 LYS A O 1
ATOM 865 N N . LEU A 1 107 ? 0.255 -0.294 -16.802 1.00 93.62 107 LEU A N 1
ATOM 866 C CA . LEU A 1 107 ? -0.070 -1.080 -15.609 1.00 93.62 107 LEU A CA 1
ATOM 867 C C . LEU A 1 107 ? -1.483 -0.786 -15.076 1.00 93.62 107 LEU A C 1
ATOM 869 O O . LEU A 1 107 ? -2.152 -1.707 -14.607 1.00 93.62 107 LEU A O 1
ATOM 873 N N . ILE A 1 108 ? -1.936 0.465 -15.163 1.00 90.62 108 ILE A N 1
ATOM 874 C CA . ILE A 1 108 ? -3.259 0.908 -14.703 1.00 90.62 108 ILE A CA 1
ATOM 875 C C . ILE A 1 108 ? -4.354 0.569 -15.715 1.00 90.62 108 ILE A C 1
ATOM 877 O O . ILE A 1 108 ? -5.334 -0.083 -15.358 1.00 90.62 108 ILE A O 1
ATOM 881 N N . ASP A 1 109 ? -4.173 0.959 -16.978 1.00 91.31 109 ASP A N 1
ATOM 882 C CA . ASP A 1 109 ? -5.155 0.768 -18.050 1.00 91.31 109 ASP A CA 1
ATOM 883 C C . ASP A 1 109 ? -5.424 -0.737 -18.276 1.00 91.31 109 ASP A C 1
ATOM 885 O O . ASP A 1 109 ? -6.558 -1.148 -18.530 1.00 91.31 109 ASP A O 1
ATOM 889 N N . GLU A 1 110 ? -4.402 -1.583 -18.099 1.00 94.00 110 GLU A N 1
ATOM 890 C CA . GLU A 1 110 ? -4.500 -3.047 -18.179 1.00 94.00 110 GLU A CA 1
ATOM 891 C C . GLU A 1 110 ? -4.842 -3.721 -16.833 1.00 94.00 110 GLU A C 1
ATOM 893 O O . GLU A 1 110 ? -4.894 -4.952 -16.754 1.00 94.00 110 GLU A O 1
ATOM 898 N N . LYS A 1 111 ? -5.081 -2.948 -15.763 1.00 93.69 111 LYS A N 1
ATOM 899 C CA . LYS A 1 111 ? -5.459 -3.442 -14.425 1.00 93.69 111 LYS A CA 1
ATOM 900 C C . LYS A 1 111 ? -4.491 -4.479 -13.850 1.00 93.69 111 LYS A C 1
ATOM 902 O O . LYS A 1 111 ? -4.907 -5.509 -13.315 1.00 93.69 111 LYS A O 1
ATOM 907 N N . ARG A 1 112 ? -3.188 -4.237 -13.982 1.00 95.31 112 ARG A N 1
ATOM 908 C CA . ARG A 1 112 ? -2.129 -5.189 -13.606 1.00 95.31 112 ARG A CA 1
ATOM 909 C C . ARG A 1 112 ? -1.656 -5.051 -12.162 1.00 95.31 112 ARG A C 1
ATOM 911 O O . ARG A 1 112 ? -1.133 -6.010 -11.604 1.00 95.31 112 ARG A O 1
ATOM 918 N N . LEU A 1 113 ? -1.881 -3.900 -11.533 1.00 95.31 113 LEU A N 1
ATOM 919 C CA . LEU A 1 113 ? -1.538 -3.659 -10.131 1.00 95.31 113 LEU A CA 1
ATOM 920 C C . LEU A 1 113 ? -2.581 -4.298 -9.202 1.00 95.31 113 LEU A C 1
ATOM 922 O O . LEU A 1 113 ? -3.539 -3.650 -8.792 1.00 95.31 113 LEU A O 1
ATOM 926 N N . LYS A 1 114 ? -2.416 -5.588 -8.898 1.00 96.88 114 LYS A N 1
ATOM 927 C CA . LYS A 1 114 ? -3.367 -6.368 -8.092 1.00 96.88 114 LYS A CA 1
ATOM 928 C C . LYS A 1 114 ? -2.774 -6.767 -6.751 1.00 96.88 114 LYS A C 1
ATOM 930 O O . LYS A 1 114 ? -1.648 -7.267 -6.703 1.00 96.88 114 LYS A O 1
ATOM 935 N N . PHE A 1 115 ? -3.557 -6.622 -5.687 1.00 97.69 115 PHE A N 1
ATOM 936 C CA . PHE A 1 115 ? -3.118 -6.902 -4.323 1.00 97.69 115 PHE A CA 1
ATOM 937 C C . PHE A 1 115 ? -4.191 -7.624 -3.526 1.00 97.69 115 PHE A C 1
ATOM 939 O O . PHE A 1 115 ? -5.380 -7.345 -3.669 1.00 97.69 115 PHE A O 1
ATOM 946 N N . LYS A 1 116 ? -3.754 -8.504 -2.628 1.00 98.19 116 LYS A N 1
ATOM 947 C CA . LYS A 1 116 ? -4.532 -8.875 -1.455 1.00 98.19 116 LYS A CA 1
ATOM 948 C C . LYS A 1 116 ? -4.123 -7.962 -0.302 1.00 98.19 116 LYS A C 1
A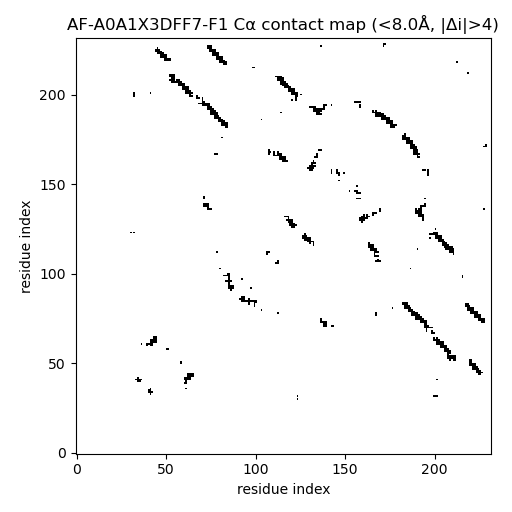TOM 950 O O . LYS A 1 116 ? -2.943 -7.933 0.052 1.00 98.19 116 LYS A O 1
ATOM 955 N N . LEU A 1 117 ? -5.079 -7.235 0.270 1.00 98.19 117 LEU A N 1
ATOM 956 C CA . LEU A 1 117 ? -4.871 -6.313 1.383 1.00 98.19 117 LEU A CA 1
ATOM 957 C C . LEU A 1 117 ? -5.766 -6.692 2.561 1.00 98.19 117 LEU A C 1
ATOM 959 O O . LEU A 1 117 ? -6.957 -6.952 2.395 1.00 98.19 117 LEU A O 1
ATOM 963 N N . VAL A 1 118 ? -5.197 -6.691 3.765 1.00 97.81 118 VAL A N 1
ATOM 964 C CA . VAL A 1 118 ? -5.949 -6.847 5.016 1.00 97.81 118 VAL A CA 1
ATOM 965 C C . VAL A 1 118 ? -5.436 -5.827 6.022 1.00 97.81 118 VAL A C 1
ATOM 967 O O . VAL A 1 118 ? -4.227 -5.690 6.207 1.00 97.81 118 VAL A O 1
ATOM 970 N N . LEU A 1 119 ? -6.351 -5.131 6.695 1.00 97.31 119 LEU A N 1
ATOM 971 C CA . LEU A 1 119 ? -6.018 -4.115 7.686 1.00 97.31 119 LEU A CA 1
ATOM 972 C C . LEU A 1 119 ? -6.619 -4.459 9.052 1.00 97.31 119 LEU A C 1
ATOM 974 O O . LEU A 1 119 ? -7.811 -4.747 9.185 1.00 97.31 119 LEU A O 1
ATOM 978 N N . ARG A 1 120 ? -5.776 -4.415 10.084 1.00 96.06 120 ARG A N 1
ATOM 979 C CA . ARG A 1 120 ? -6.171 -4.552 11.492 1.00 96.06 120 ARG A CA 1
ATOM 980 C C . ARG A 1 120 ? -5.746 -3.315 12.267 1.00 96.06 120 ARG A C 1
ATOM 982 O O . ARG A 1 120 ? -4.692 -2.750 11.986 1.00 96.06 120 ARG A O 1
ATOM 989 N N . HIS A 1 121 ? -6.542 -2.923 13.251 1.00 95.19 121 HIS A N 1
ATOM 990 C CA . HIS A 1 121 ? -6.195 -1.921 14.258 1.00 95.19 121 HIS A CA 1
ATOM 991 C C . HIS A 1 121 ? -6.005 -2.611 15.608 1.00 95.19 121 HIS A C 1
ATOM 993 O O . HIS A 1 121 ? -6.759 -3.522 15.938 1.00 95.19 121 HIS A O 1
ATOM 999 N N . TYR A 1 122 ? -5.009 -2.176 16.367 1.00 94.25 122 TYR A N 1
ATOM 1000 C CA . TYR A 1 122 ? -4.763 -2.581 17.744 1.00 94.25 122 TYR A CA 1
ATOM 1001 C C . TYR A 1 122 ? -4.841 -1.332 18.612 1.00 94.25 122 TYR A C 1
ATOM 1003 O O . TYR A 1 122 ? -4.084 -0.386 18.381 1.00 94.25 122 TYR A O 1
ATOM 1011 N N . ASP A 1 123 ? -5.752 -1.317 19.585 1.00 91.25 123 ASP A N 1
ATOM 1012 C CA . ASP A 1 123 ? -5.869 -0.200 20.525 1.00 91.25 123 ASP A CA 1
ATOM 1013 C C . ASP A 1 123 ? -4.694 -0.148 21.522 1.00 91.25 123 ASP A C 1
ATOM 1015 O O . ASP A 1 123 ? -3.822 -1.020 21.537 1.00 91.25 123 ASP A O 1
ATOM 1019 N N . ASP A 1 124 ? -4.666 0.881 22.372 1.00 87.50 124 ASP A N 1
ATOM 1020 C CA . ASP A 1 124 ? -3.613 1.059 23.385 1.00 87.50 124 ASP A CA 1
ATOM 1021 C C . ASP A 1 124 ? -3.563 -0.099 24.413 1.00 87.50 124 ASP A C 1
ATOM 1023 O O . ASP A 1 124 ? -2.560 -0.265 25.101 1.00 87.50 124 ASP A O 1
ATOM 1027 N N . ASN A 1 125 ? -4.611 -0.930 24.503 1.00 88.56 125 ASN A N 1
ATOM 1028 C CA . ASN A 1 125 ? -4.657 -2.132 25.344 1.00 88.56 125 ASN A CA 1
ATOM 1029 C C . ASN A 1 125 ? -4.329 -3.419 24.562 1.00 88.56 125 ASN A C 1
ATOM 1031 O O . ASN A 1 125 ? -4.430 -4.518 25.111 1.00 88.56 125 ASN A O 1
ATOM 1035 N N . GLY A 1 126 ? -3.977 -3.309 23.278 1.00 88.94 126 GLY A N 1
ATOM 1036 C CA . GLY A 1 126 ? -3.679 -4.434 22.396 1.00 88.94 126 GLY A CA 1
ATOM 1037 C C . GLY A 1 126 ? -4.910 -5.168 21.856 1.00 88.94 126 GLY A C 1
ATOM 1038 O O . GLY A 1 126 ? -4.765 -6.249 21.284 1.00 88.94 126 GLY A O 1
ATOM 1039 N N . LYS A 1 127 ? -6.123 -4.623 22.007 1.00 92.06 127 LYS A N 1
ATOM 1040 C CA . LYS A 1 127 ? -7.330 -5.233 21.443 1.00 92.06 127 LYS A CA 1
ATOM 1041 C C . LYS A 1 127 ? -7.342 -5.060 19.928 1.00 92.06 127 LYS A C 1
ATOM 1043 O O . LYS A 1 127 ? -7.401 -3.941 19.421 1.00 92.06 127 LYS A O 1
ATOM 1048 N N . GLU A 1 128 ? -7.365 -6.181 19.218 1.00 94.00 128 GLU A N 1
ATOM 1049 C CA . GLU A 1 128 ? -7.464 -6.207 17.761 1.00 94.00 128 GLU A CA 1
ATOM 1050 C C . GLU A 1 128 ? -8.891 -5.911 17.279 1.00 94.00 128 GLU A C 1
ATOM 1052 O O . GLU A 1 128 ? -9.870 -6.448 17.805 1.00 94.00 128 GLU A O 1
ATOM 1057 N N . THR A 1 129 ? -9.010 -5.106 16.224 1.00 92.06 129 THR A N 1
ATOM 1058 C CA . THR A 1 129 ? -10.236 -4.980 15.437 1.00 92.06 129 THR A CA 1
ATOM 1059 C C . THR A 1 129 ? -9.952 -4.995 13.935 1.00 92.06 129 THR A C 1
ATOM 1061 O O . THR A 1 129 ? -8.972 -4.423 13.460 1.00 92.06 129 THR A O 1
ATOM 1064 N N . ALA A 1 130 ? -10.839 -5.632 13.168 1.00 93.25 130 ALA A N 1
ATOM 1065 C CA . ALA A 1 130 ? -10.840 -5.555 11.710 1.00 93.25 130 ALA A CA 1
ATOM 1066 C C . ALA A 1 130 ? -11.122 -4.124 11.228 1.00 93.25 130 ALA A C 1
ATOM 1068 O O . ALA A 1 130 ? -11.970 -3.438 11.799 1.00 93.25 130 ALA A O 1
ATOM 1069 N N . VAL A 1 131 ? -10.452 -3.698 10.159 1.00 92.94 131 VAL A N 1
ATOM 1070 C CA . VAL A 1 131 ? -10.748 -2.436 9.474 1.00 92.94 131 VAL A CA 1
ATOM 1071 C C . VAL A 1 131 ? -11.150 -2.759 8.041 1.00 92.94 131 VAL A C 1
ATOM 1073 O O . VAL A 1 131 ? -10.358 -3.335 7.298 1.00 92.94 131 VAL A O 1
ATOM 1076 N N . GLY A 1 132 ? -12.381 -2.407 7.663 1.00 92.19 132 GLY A N 1
ATOM 1077 C CA . GLY A 1 132 ? -12.855 -2.574 6.293 1.00 92.19 132 GLY A CA 1
ATOM 1078 C C . GLY A 1 132 ? -12.065 -1.700 5.319 1.00 92.19 132 GLY A C 1
ATOM 1079 O O . GLY A 1 132 ? -11.831 -0.519 5.586 1.00 92.19 132 GLY A O 1
ATOM 1080 N N . LEU A 1 133 ? -11.684 -2.287 4.188 1.00 93.69 133 LEU A N 1
ATOM 1081 C CA . LEU A 1 133 ? -11.060 -1.615 3.050 1.00 93.69 133 LEU A CA 1
ATOM 1082 C C . LEU A 1 133 ? -12.052 -1.545 1.882 1.00 93.69 133 LEU A C 1
ATOM 1084 O O . LEU A 1 133 ? -12.985 -2.349 1.804 1.00 93.69 133 LEU A O 1
ATOM 1088 N N . ARG A 1 134 ? -11.858 -0.570 0.992 1.00 90.38 134 ARG A N 1
ATOM 1089 C CA . ARG A 1 134 ? -12.650 -0.406 -0.233 1.00 90.38 134 ARG A CA 1
ATOM 1090 C C . ARG A 1 134 ? -11.830 0.236 -1.344 1.00 90.38 134 ARG A C 1
ATOM 1092 O O . ARG A 1 134 ? -10.985 1.079 -1.059 1.00 90.38 134 ARG A O 1
ATOM 1099 N N . GLU A 1 135 ? -12.121 -0.107 -2.594 1.00 85.50 135 GLU A N 1
ATOM 1100 C CA . GLU A 1 135 ? -11.577 0.596 -3.763 1.00 85.50 135 GLU A CA 1
ATOM 1101 C C . GLU A 1 135 ? -11.999 2.085 -3.813 1.00 85.50 135 GLU A C 1
ATOM 1103 O O . GLU A 1 135 ? -13.136 2.447 -3.488 1.00 85.50 135 GLU A O 1
ATOM 1108 N N . GLY A 1 136 ? -11.091 2.947 -4.287 1.00 73.44 136 GLY A N 1
ATOM 1109 C CA . GLY A 1 136 ? -11.332 4.378 -4.521 1.00 73.44 136 GLY A CA 1
ATOM 1110 C C . GLY A 1 136 ? -11.025 5.304 -3.334 1.00 73.44 136 GLY A C 1
ATOM 1111 O O . GLY A 1 136 ? -10.948 4.875 -2.192 1.00 73.44 136 GLY A O 1
ATOM 1112 N N . GLY A 1 137 ? -10.847 6.602 -3.617 1.00 66.50 137 GLY A N 1
ATOM 1113 C CA . GLY A 1 137 ? -10.203 7.562 -2.704 1.00 66.50 137 GLY A CA 1
ATOM 1114 C C . GLY A 1 137 ? -11.097 8.431 -1.807 1.00 66.50 137 GLY A C 1
ATOM 1115 O O . GLY A 1 137 ? -10.569 9.320 -1.147 1.00 66.50 137 GLY A O 1
ATOM 1116 N N . SER A 1 138 ? -12.421 8.240 -1.766 1.00 68.31 138 SER A N 1
ATOM 1117 C CA . SER A 1 138 ? -13.300 9.043 -0.893 1.00 68.31 138 SER A CA 1
ATOM 1118 C C . SER A 1 138 ? -14.319 8.180 -0.154 1.00 68.31 138 SER A C 1
ATOM 1120 O O . SER A 1 138 ? -15.296 7.701 -0.731 1.00 68.31 138 SER A O 1
ATOM 1122 N N . LEU A 1 139 ? -14.090 8.001 1.149 1.00 73.62 139 LEU A N 1
ATOM 1123 C CA . LEU A 1 139 ? -14.961 7.250 2.056 1.00 73.62 139 LEU A CA 1
ATOM 1124 C C . LEU A 1 139 ? -15.588 8.126 3.147 1.00 73.62 139 LEU A C 1
ATOM 1126 O O . LEU A 1 139 ? -16.422 7.633 3.906 1.00 73.62 139 LEU A O 1
ATOM 1130 N N . ASP A 1 140 ? -15.270 9.421 3.192 1.00 71.25 140 ASP A N 1
ATOM 1131 C CA . ASP A 1 140 ? -15.779 10.352 4.209 1.00 71.25 140 ASP A CA 1
ATOM 1132 C C . ASP A 1 140 ? -17.316 10.372 4.227 1.00 71.25 140 ASP A C 1
ATOM 1134 O O . ASP A 1 140 ? -17.950 10.303 5.282 1.00 71.25 140 ASP A O 1
ATOM 1138 N N . TYR A 1 141 ? -17.933 10.389 3.041 1.00 72.62 141 TYR A N 1
ATOM 1139 C CA . TYR A 1 141 ? -19.388 10.363 2.888 1.00 72.62 141 TYR A CA 1
ATOM 1140 C C . TYR A 1 141 ? -20.004 9.026 3.322 1.00 72.62 141 TYR A C 1
ATOM 1142 O O . TYR A 1 141 ? -21.074 9.000 3.934 1.00 72.62 141 TYR A O 1
ATOM 1150 N N . VAL A 1 142 ? -19.316 7.911 3.047 1.00 75.19 142 VAL A N 1
ATOM 1151 C CA . VAL A 1 142 ? -19.740 6.573 3.485 1.00 75.19 142 VAL A CA 1
ATOM 1152 C C . VAL A 1 142 ? -19.745 6.522 5.008 1.00 75.19 142 VAL A C 1
ATOM 1154 O O . VAL A 1 142 ? -20.744 6.128 5.610 1.00 75.19 142 VAL A O 1
ATOM 1157 N N . TYR A 1 143 ? -18.668 6.989 5.639 1.00 74.50 143 TYR A N 1
ATOM 1158 C CA . TYR A 1 143 ? -18.573 7.026 7.091 1.00 74.50 143 TYR A CA 1
ATOM 1159 C C . TYR A 1 143 ? -19.607 7.962 7.723 1.00 74.50 143 TYR A C 1
ATOM 1161 O O . TYR A 1 143 ? -20.250 7.586 8.703 1.00 74.50 143 TYR A O 1
ATOM 1169 N N . TYR A 1 144 ? -19.835 9.146 7.146 1.00 75.88 144 TYR A N 1
ATOM 1170 C CA . TYR A 1 144 ? -20.883 10.058 7.605 1.00 75.88 144 TYR A CA 1
ATOM 1171 C C . TYR A 1 144 ? -22.258 9.373 7.633 1.00 75.88 144 TYR A C 1
ATOM 1173 O O . TYR A 1 144 ? -22.959 9.435 8.644 1.00 75.88 144 TYR A O 1
ATOM 1181 N N . HIS A 1 145 ? -22.629 8.658 6.567 1.00 79.56 145 HIS A N 1
ATOM 1182 C CA . HIS A 1 145 ? -23.897 7.922 6.516 1.00 79.56 145 HIS A CA 1
ATOM 1183 C C . HIS A 1 145 ? -23.973 6.768 7.503 1.00 79.56 145 HIS A C 1
ATOM 1185 O O . HIS A 1 145 ? -25.004 6.601 8.159 1.00 79.56 145 HIS A O 1
ATOM 1191 N N . LEU A 1 146 ? -22.894 5.999 7.657 1.00 82.06 146 LEU A N 1
ATOM 1192 C CA . LEU A 1 146 ? -22.818 4.959 8.687 1.00 82.06 146 LEU A CA 1
ATOM 1193 C C . LEU A 1 146 ? -23.037 5.559 10.081 1.00 82.06 146 LEU A C 1
ATOM 1195 O O . LEU A 1 146 ? -23.779 5.009 10.894 1.00 82.06 146 LEU A O 1
ATOM 1199 N N . GLN A 1 147 ? -22.458 6.732 10.335 1.00 78.75 147 GLN A N 1
ATOM 1200 C CA . GLN A 1 147 ? -22.594 7.446 11.597 1.00 78.75 147 GLN A CA 1
ATOM 1201 C C . GLN A 1 147 ? -24.029 7.935 11.846 1.00 78.75 147 GLN A C 1
ATOM 1203 O O . GLN A 1 147 ? -24.489 7.856 12.988 1.00 78.75 147 GLN A O 1
ATOM 1208 N N . GLN A 1 148 ? -24.749 8.408 10.823 1.00 81.38 148 GLN A N 1
ATOM 1209 C CA . GLN A 1 148 ? -26.142 8.863 10.962 1.00 81.38 148 GLN A CA 1
ATOM 1210 C C . GLN A 1 148 ? -27.133 7.709 11.150 1.00 81.38 148 GLN A C 1
ATOM 1212 O O . GLN A 1 148 ? -28.055 7.821 11.959 1.00 81.38 148 GLN A O 1
ATOM 1217 N N . ASN A 1 149 ? -26.923 6.599 10.440 1.00 79.81 149 ASN A N 1
ATOM 1218 C CA . ASN A 1 149 ? -27.878 5.490 10.368 1.00 79.81 149 ASN A CA 1
ATOM 1219 C C . ASN A 1 149 ? -27.657 4.403 11.431 1.00 79.81 149 ASN A C 1
ATOM 1221 O O . ASN A 1 149 ? -28.385 3.409 11.458 1.00 79.81 149 ASN A O 1
ATOM 1225 N N . ARG A 1 150 ? -26.666 4.564 12.318 1.00 79.94 150 ARG A N 1
ATOM 1226 C CA . ARG A 1 150 ? -26.381 3.561 13.349 1.00 79.94 150 ARG A CA 1
ATOM 1227 C C . ARG A 1 150 ? -27.498 3.467 14.387 1.00 79.94 150 ARG A C 1
ATOM 1229 O O . ARG A 1 150 ? -27.932 4.474 14.947 1.00 79.94 150 ARG A O 1
ATOM 1236 N N . GLN A 1 151 ? -27.908 2.230 14.674 1.00 75.38 151 GLN A N 1
ATOM 1237 C CA . GLN A 1 151 ? -28.912 1.928 15.699 1.00 75.38 151 GLN A CA 1
ATOM 1238 C C . GLN A 1 151 ? -28.411 2.283 17.104 1.00 75.38 151 GLN A C 1
ATOM 1240 O O . GLN A 1 151 ? -29.154 2.848 17.902 1.00 75.38 151 GLN A O 1
ATOM 1245 N N . ASP A 1 152 ? -27.139 1.998 17.392 1.00 78.56 152 ASP A N 1
ATOM 1246 C CA . ASP A 1 152 ? -26.507 2.310 18.671 1.00 78.56 152 ASP A CA 1
ATOM 1247 C C . ASP A 1 152 ? -25.575 3.520 18.536 1.00 78.56 152 ASP A C 1
ATOM 1249 O O . ASP A 1 152 ? -24.443 3.422 18.055 1.00 78.56 152 ASP A O 1
ATOM 1253 N N . LYS A 1 153 ? -26.049 4.685 18.993 1.00 79.25 153 LYS A N 1
ATOM 1254 C CA . LYS A 1 153 ? -25.258 5.921 18.981 1.00 79.25 153 LYS A CA 1
ATOM 1255 C C . LYS A 1 153 ? -24.153 5.965 20.041 1.00 79.25 153 LYS A C 1
ATOM 1257 O O . LYS A 1 153 ? -23.316 6.863 19.981 1.00 79.25 153 LYS A O 1
ATOM 1262 N N . SER A 1 154 ? -24.103 5.012 20.970 1.00 76.12 154 SER A N 1
ATOM 1263 C CA . SER A 1 154 ? -23.052 4.956 21.992 1.00 76.12 154 SER A CA 1
ATOM 1264 C C . SER A 1 154 ? -21.726 4.385 21.473 1.00 76.12 154 SER A C 1
ATOM 1266 O O . SER A 1 154 ? -20.686 4.621 22.085 1.00 76.12 154 SER A O 1
ATOM 1268 N N . LYS A 1 155 ? -21.738 3.692 20.325 1.00 70.38 155 LYS A N 1
ATOM 1269 C CA . LYS A 1 155 ? -20.545 3.125 19.675 1.00 70.38 155 LYS A CA 1
ATOM 1270 C C . LYS A 1 155 ? -20.147 3.932 18.432 1.00 70.38 155 LYS A C 1
ATOM 1272 O O . LYS A 1 155 ? -21.030 4.524 17.799 1.00 70.38 155 LYS A O 1
ATOM 1277 N N . PRO A 1 156 ? -18.850 3.987 18.069 1.00 71.94 156 PRO A N 1
ATOM 1278 C CA . PRO A 1 156 ? -18.424 4.563 16.795 1.00 71.94 156 PRO A CA 1
ATOM 1279 C C . PRO A 1 156 ? -19.000 3.752 15.627 1.00 71.94 156 PRO A C 1
ATOM 1281 O O . PRO A 1 156 ? -19.159 2.533 15.736 1.00 71.94 156 PRO A O 1
ATOM 1284 N N . ALA A 1 157 ? -19.332 4.418 14.517 1.00 79.38 157 ALA A N 1
ATOM 1285 C CA . ALA A 1 157 ? -19.670 3.716 13.286 1.00 79.38 157 ALA A CA 1
ATOM 1286 C C . ALA A 1 157 ? -18.498 2.842 12.838 1.00 79.38 157 ALA A C 1
ATOM 1288 O O . ALA A 1 157 ? -17.340 3.255 12.902 1.00 79.38 157 ALA A O 1
ATOM 1289 N N . ARG A 1 158 ? -18.819 1.639 12.365 1.00 81.44 158 ARG A N 1
ATOM 1290 C CA . ARG A 1 158 ? -17.841 0.723 11.791 1.00 81.44 158 ARG A CA 1
ATOM 1291 C C . ARG A 1 158 ? -18.109 0.577 10.304 1.00 81.44 158 ARG A C 1
ATOM 1293 O O . ARG A 1 158 ? -19.223 0.253 9.900 1.00 81.44 158 ARG A O 1
ATOM 1300 N N . PHE A 1 159 ? -17.091 0.853 9.501 1.00 83.88 159 PHE A N 1
ATOM 1301 C CA . PHE A 1 159 ? -17.057 0.422 8.117 1.00 83.88 159 PHE A CA 1
ATOM 1302 C C . PHE A 1 159 ? -16.481 -0.992 8.093 1.00 83.88 159 PHE A C 1
ATOM 1304 O O . PHE A 1 159 ? -15.288 -1.200 8.332 1.00 83.88 159 PHE A O 1
ATOM 1311 N N . GLU A 1 160 ? -17.368 -1.948 7.850 1.00 81.75 160 GLU A N 1
ATOM 1312 C CA . GLU A 1 160 ? -17.055 -3.364 7.709 1.00 81.75 160 GLU A CA 1
ATOM 1313 C C . GLU A 1 160 ? -17.085 -3.722 6.222 1.00 81.75 160 GLU A C 1
ATOM 1315 O O . GLU A 1 160 ? -17.989 -3.319 5.488 1.00 81.75 160 GLU A O 1
ATOM 1320 N N . SER A 1 161 ? -16.066 -4.447 5.775 1.00 83.50 161 SER A N 1
ATOM 1321 C CA . SER A 1 161 ? -15.953 -4.965 4.416 1.00 83.50 161 SER A CA 1
ATOM 1322 C C . SER A 1 161 ? -15.183 -6.275 4.477 1.00 83.50 161 SER A C 1
ATOM 1324 O O . SER A 1 161 ? -14.130 -6.337 5.116 1.00 83.50 161 SER A O 1
ATOM 1326 N N . ASP A 1 162 ? -15.704 -7.297 3.803 1.00 87.38 162 ASP A N 1
ATOM 1327 C CA . ASP A 1 162 ? -15.019 -8.580 3.612 1.00 87.38 162 ASP A CA 1
ATOM 1328 C C . ASP A 1 162 ? -14.127 -8.569 2.356 1.00 87.38 162 ASP A C 1
ATOM 1330 O O . ASP A 1 162 ? -13.508 -9.579 2.013 1.00 87.38 162 ASP A O 1
ATOM 1334 N N . GLU A 1 163 ? -14.057 -7.434 1.651 1.00 91.88 163 GLU A N 1
ATOM 1335 C CA . GLU A 1 163 ? -13.207 -7.253 0.481 1.00 91.88 163 GLU A CA 1
ATOM 1336 C C . GLU A 1 163 ? -11.729 -7.308 0.879 1.00 91.88 163 GLU A C 1
ATOM 1338 O O . GLU A 1 163 ? -11.273 -6.610 1.786 1.00 91.88 163 GLU A O 1
ATOM 1343 N N . GLN A 1 164 ? -10.978 -8.166 0.192 1.00 95.88 164 GLN A N 1
ATOM 1344 C CA . GLN A 1 164 ? -9.543 -8.346 0.420 1.00 95.88 164 GLN A CA 1
ATOM 1345 C C . GLN A 1 164 ? -8.727 -8.235 -0.861 1.00 95.88 164 GLN A C 1
ATOM 1347 O O . GLN A 1 164 ? -7.509 -8.178 -0.771 1.00 95.88 164 GLN A O 1
ATOM 1352 N N . TYR A 1 165 ? -9.357 -8.237 -2.035 1.00 97.06 165 TYR A N 1
ATOM 1353 C CA . TYR A 1 165 ? -8.684 -8.260 -3.331 1.00 97.06 165 TYR A CA 1
ATOM 1354 C C . TYR A 1 165 ? -8.970 -6.955 -4.052 1.00 97.06 165 TYR A C 1
ATOM 1356 O O . TYR A 1 165 ? -10.129 -6.646 -4.291 1.00 97.06 165 TYR A O 1
ATOM 1364 N N . PHE A 1 166 ? -7.915 -6.228 -4.399 1.00 96.31 166 PHE A N 1
ATOM 1365 C CA . PHE A 1 166 ? -8.010 -4.865 -4.903 1.00 96.31 166 PHE A CA 1
ATOM 1366 C C . PHE A 1 166 ? -7.198 -4.699 -6.181 1.00 96.31 166 PHE A C 1
ATOM 1368 O O . PHE A 1 166 ? -6.114 -5.285 -6.325 1.00 96.31 166 PHE A O 1
ATOM 1375 N N . VAL A 1 167 ? -7.705 -3.865 -7.085 1.00 94.94 167 VAL A N 1
ATOM 1376 C CA . VAL A 1 167 ? -6.958 -3.365 -8.241 1.00 94.94 167 VAL A CA 1
ATOM 1377 C C . VAL A 1 167 ? -6.602 -1.903 -7.994 1.00 94.94 167 VAL A C 1
ATOM 1379 O O . VAL A 1 167 ? -7.480 -1.069 -7.814 1.00 94.94 167 VAL A O 1
ATOM 1382 N N . ALA A 1 168 ? -5.311 -1.573 -8.015 1.00 90.75 168 ALA A N 1
ATOM 1383 C CA . ALA A 1 168 ? -4.874 -0.185 -7.960 1.00 90.75 168 ALA A CA 1
ATOM 1384 C C . ALA A 1 168 ? -4.981 0.441 -9.357 1.00 90.75 168 ALA A C 1
ATOM 1386 O O . ALA A 1 168 ? -4.113 0.223 -10.205 1.00 90.75 168 ALA A O 1
ATOM 1387 N N . ASP A 1 169 ? -6.052 1.194 -9.609 1.00 84.94 169 ASP A N 1
ATOM 1388 C CA . ASP A 1 169 ? -6.326 1.799 -10.920 1.00 84.94 169 ASP A CA 1
ATOM 1389 C C . ASP A 1 169 ? -6.597 3.315 -10.889 1.00 84.94 169 ASP A C 1
ATOM 1391 O O . ASP A 1 169 ? -6.732 3.947 -11.940 1.00 84.94 169 ASP A O 1
ATOM 1395 N N . TYR A 1 170 ? -6.586 3.937 -9.708 1.00 79.62 170 TYR A N 1
ATOM 1396 C CA . TYR A 1 170 ? -6.791 5.377 -9.562 1.00 79.62 170 TYR A CA 1
ATOM 1397 C C . TYR A 1 170 ? -5.468 6.113 -9.325 1.00 79.62 170 TYR A C 1
ATOM 1399 O O . TYR A 1 170 ? -4.865 6.007 -8.252 1.00 79.62 170 TYR A O 1
ATOM 1407 N N . ARG A 1 171 ? -5.004 6.876 -10.326 1.00 74.94 171 ARG A N 1
ATOM 1408 C CA . ARG A 1 171 ? -3.804 7.722 -10.195 1.00 74.94 171 ARG A CA 1
ATOM 1409 C C . ARG A 1 171 ? -4.078 8.886 -9.262 1.00 74.94 171 ARG A C 1
ATOM 1411 O O . ARG A 1 171 ? -5.017 9.642 -9.489 1.00 74.94 171 ARG A O 1
ATOM 1418 N N . ASP A 1 172 ? -3.203 9.061 -8.281 1.00 72.88 172 ASP A N 1
ATOM 1419 C CA . ASP A 1 172 ? -3.260 10.198 -7.370 1.00 72.88 172 ASP A CA 1
ATOM 1420 C C . ASP A 1 172 ? -2.166 11.215 -7.703 1.00 72.88 172 ASP A C 1
ATOM 1422 O O . ASP A 1 172 ? -2.435 12.316 -8.184 1.00 72.88 172 ASP A O 1
ATOM 1426 N N . THR A 1 173 ? -0.903 10.824 -7.528 1.00 75.00 173 THR A N 1
ATOM 1427 C CA . THR A 1 173 ? 0.242 11.729 -7.679 1.00 75.00 173 THR A CA 1
ATOM 1428 C C . THR A 1 173 ? 1.388 11.088 -8.456 1.00 75.00 173 THR A C 1
ATOM 1430 O O . THR A 1 173 ? 1.552 9.868 -8.483 1.00 75.00 173 THR A O 1
ATOM 1433 N N . ARG A 1 174 ? 2.197 11.929 -9.109 1.00 76.44 174 ARG A N 1
ATOM 1434 C CA . ARG A 1 174 ? 3.457 11.546 -9.758 1.00 76.44 174 ARG A CA 1
ATOM 1435 C C . ARG A 1 174 ? 4.612 12.178 -8.994 1.00 76.44 174 ARG A C 1
ATOM 1437 O O . ARG A 1 174 ? 4.575 13.376 -8.726 1.00 76.44 174 ARG A O 1
ATOM 1444 N N . ASP A 1 175 ? 5.632 11.385 -8.705 1.00 76.12 175 ASP A N 1
ATOM 1445 C CA . ASP A 1 175 ? 6.848 11.806 -8.016 1.00 76.12 175 ASP A CA 1
ATOM 1446 C C . ASP A 1 175 ? 8.094 11.186 -8.679 1.00 76.12 175 ASP A C 1
ATOM 1448 O O . ASP A 1 175 ? 8.012 10.389 -9.621 1.00 76.12 175 ASP A O 1
ATOM 1452 N N . THR A 1 176 ? 9.270 11.564 -8.192 1.00 81.00 176 THR A N 1
ATOM 1453 C CA . THR A 1 176 ? 10.558 10.979 -8.554 1.00 81.00 176 THR A CA 1
ATOM 1454 C C . THR A 1 176 ? 11.230 10.378 -7.329 1.00 81.00 176 THR A C 1
ATOM 1456 O O . THR A 1 176 ? 11.245 10.979 -6.257 1.00 81.00 176 THR A O 1
ATOM 1459 N N . ARG A 1 177 ? 11.827 9.196 -7.480 1.00 80.00 177 ARG A N 1
ATOM 1460 C CA . ARG A 1 177 ? 12.562 8.511 -6.410 1.00 80.00 177 ARG A CA 1
ATOM 1461 C C . ARG A 1 177 ? 14.042 8.455 -6.755 1.00 80.00 177 ARG A C 1
ATOM 1463 O O . ARG A 1 177 ? 14.403 8.179 -7.893 1.00 80.00 177 ARG A O 1
ATOM 1470 N N . GLN A 1 178 ? 14.895 8.706 -5.766 1.00 76.50 178 GLN A N 1
ATOM 1471 C CA . GLN A 1 178 ? 16.332 8.476 -5.897 1.00 76.50 178 GLN A CA 1
ATOM 1472 C C . GLN A 1 178 ? 16.635 7.034 -5.502 1.00 76.50 178 GLN A C 1
ATOM 1474 O O . GLN A 1 178 ? 16.508 6.671 -4.333 1.00 76.50 178 GLN A O 1
ATOM 1479 N N . VAL A 1 179 ? 17.047 6.216 -6.466 1.00 73.25 179 VAL A N 1
ATOM 1480 C CA . VAL A 1 179 ? 17.434 4.820 -6.241 1.00 73.25 179 VAL A CA 1
ATOM 1481 C C . VAL A 1 179 ? 18.879 4.671 -6.686 1.00 73.25 179 VAL A C 1
ATOM 1483 O O . VAL A 1 179 ? 19.202 4.893 -7.844 1.00 73.25 179 VAL A O 1
ATOM 1486 N N . LYS A 1 180 ? 19.779 4.347 -5.748 1.00 73.94 180 LYS A N 1
ATOM 1487 C CA . LYS A 1 180 ? 21.226 4.183 -6.010 1.00 73.94 180 LYS A CA 1
ATOM 1488 C C . LYS A 1 180 ? 21.892 5.381 -6.725 1.00 73.94 180 LYS A C 1
ATOM 1490 O O . LYS A 1 180 ? 22.884 5.204 -7.420 1.00 73.94 180 LYS A O 1
ATOM 1495 N N . GLY A 1 181 ? 21.385 6.598 -6.508 1.00 71.44 181 GLY A N 1
ATOM 1496 C CA . GLY A 1 181 ? 21.915 7.833 -7.110 1.00 71.44 181 GLY A CA 1
ATOM 1497 C C . GLY A 1 181 ? 21.325 8.188 -8.479 1.00 71.44 181 GLY A C 1
ATOM 1498 O O . GLY A 1 181 ? 21.737 9.179 -9.075 1.00 71.44 181 GLY A O 1
ATOM 1499 N N . GLU A 1 182 ? 20.361 7.408 -8.961 1.00 75.00 182 GLU A N 1
ATOM 1500 C CA . GLU A 1 182 ? 19.633 7.648 -10.204 1.00 75.00 182 GLU A CA 1
ATOM 1501 C C . GLU A 1 182 ? 18.186 8.075 -9.930 1.00 75.00 182 GLU A C 1
ATOM 1503 O O . GLU A 1 182 ? 17.589 7.719 -8.910 1.00 75.00 182 GLU A O 1
ATOM 1508 N N . THR A 1 183 ? 17.610 8.834 -10.867 1.00 79.94 183 THR A N 1
ATOM 1509 C CA . THR A 1 183 ? 16.233 9.338 -10.767 1.00 79.94 183 THR A CA 1
ATOM 1510 C C . THR A 1 183 ? 15.269 8.382 -11.461 1.00 79.94 183 THR A C 1
ATOM 1512 O O . THR A 1 183 ? 15.305 8.231 -12.679 1.00 79.94 183 THR A O 1
ATOM 1515 N N . TYR A 1 184 ? 14.379 7.781 -10.681 1.00 86.56 184 TYR A N 1
ATOM 1516 C CA . TYR A 1 184 ? 13.324 6.885 -11.142 1.00 86.56 184 TYR A CA 1
ATOM 1517 C C . TYR A 1 184 ? 11.980 7.605 -11.098 1.00 86.56 184 TYR A C 1
ATOM 1519 O O . TYR A 1 184 ? 11.745 8.464 -10.243 1.00 86.56 184 TYR A O 1
ATOM 1527 N N . LEU A 1 185 ? 11.084 7.245 -12.011 1.00 85.06 185 LEU A N 1
ATOM 1528 C CA . LEU A 1 185 ? 9.700 7.701 -11.984 1.00 85.06 185 LEU A CA 1
ATOM 1529 C C . LEU A 1 185 ? 8.913 6.863 -10.980 1.00 85.06 185 LEU A C 1
ATOM 1531 O O . LEU A 1 185 ? 9.069 5.645 -10.946 1.00 85.06 185 LEU A O 1
ATOM 1535 N N . ALA A 1 186 ? 8.050 7.512 -10.201 1.00 88.12 186 ALA A N 1
ATOM 1536 C CA . ALA A 1 186 ? 7.111 6.848 -9.310 1.00 88.12 186 ALA A CA 1
ATOM 1537 C C . ALA A 1 186 ? 5.714 7.450 -9.465 1.00 88.12 186 ALA A C 1
ATOM 1539 O O . ALA A 1 186 ? 5.552 8.669 -9.488 1.00 88.12 186 ALA A O 1
ATOM 1540 N N . HIS A 1 187 ? 4.695 6.602 -9.554 1.00 88.12 187 HIS A N 1
ATOM 1541 C CA . HIS A 1 187 ? 3.301 7.045 -9.563 1.00 88.12 187 HIS A CA 1
ATOM 1542 C C . HIS A 1 187 ? 2.579 6.428 -8.384 1.00 88.12 187 HIS A C 1
ATOM 1544 O O . HIS A 1 187 ? 2.542 5.213 -8.278 1.00 88.12 187 HIS A O 1
ATOM 1550 N N . ASN A 1 188 ? 1.999 7.246 -7.514 1.00 89.25 188 ASN A N 1
ATOM 1551 C CA . ASN A 1 188 ? 1.186 6.753 -6.414 1.00 89.25 188 ASN A CA 1
ATOM 1552 C C . ASN A 1 188 ? -0.209 6.432 -6.954 1.00 89.25 188 ASN A C 1
ATOM 1554 O O . ASN A 1 188 ? -0.929 7.315 -7.432 1.00 89.25 188 ASN A O 1
ATOM 1558 N N . VAL A 1 189 ? -0.569 5.154 -6.895 1.00 91.44 189 VAL A N 1
ATOM 1559 C CA . VAL A 1 189 ? -1.859 4.637 -7.349 1.00 91.44 189 VAL A CA 1
ATOM 1560 C C . VAL A 1 189 ? -2.621 4.131 -6.133 1.00 91.44 189 VAL A C 1
ATOM 1562 O O . VAL A 1 189 ? -2.087 3.339 -5.356 1.00 91.44 189 VAL A O 1
ATOM 1565 N N . ILE A 1 190 ? -3.852 4.597 -5.933 1.00 92.12 190 ILE A N 1
ATOM 1566 C CA . ILE A 1 190 ? -4.676 4.153 -4.803 1.00 92.12 190 ILE A CA 1
ATOM 1567 C C . ILE A 1 190 ? -5.070 2.698 -5.045 1.00 92.12 190 ILE A C 1
ATOM 1569 O O . ILE A 1 190 ? -5.719 2.395 -6.043 1.00 92.12 190 ILE A O 1
ATOM 1573 N N . ALA A 1 191 ? -4.688 1.814 -4.124 1.00 93.88 191 ALA A N 1
ATOM 1574 C CA . ALA A 1 191 ? -5.098 0.413 -4.123 1.00 93.88 191 ALA A CA 1
ATOM 1575 C C . ALA A 1 191 ? -6.394 0.215 -3.330 1.00 93.88 191 ALA A C 1
ATOM 1577 O O . ALA A 1 191 ? -7.309 -0.460 -3.782 1.00 93.88 191 ALA A O 1
ATOM 1578 N N . ALA A 1 192 ? -6.481 0.820 -2.148 1.00 94.50 192 ALA A N 1
ATOM 1579 C CA . ALA A 1 192 ? -7.666 0.780 -1.303 1.00 94.50 192 ALA A CA 1
ATOM 1580 C C . ALA A 1 192 ? -7.667 1.969 -0.344 1.00 94.50 192 ALA A C 1
ATOM 1582 O O . ALA A 1 192 ? -6.619 2.553 -0.072 1.00 94.50 192 ALA A O 1
ATOM 1583 N N . SER A 1 193 ? -8.818 2.273 0.238 1.00 93.62 193 SER A N 1
ATOM 1584 C CA . SER A 1 193 ? -8.964 3.284 1.277 1.00 93.62 193 SER A CA 1
ATOM 1585 C C . SER A 1 193 ? -9.770 2.760 2.462 1.00 93.62 193 SER A C 1
ATOM 1587 O O . SER A 1 193 ? -10.508 1.777 2.362 1.00 93.62 193 SER A O 1
ATOM 1589 N N . PHE A 1 194 ? -9.628 3.434 3.601 1.00 93.00 194 PHE A N 1
ATOM 1590 C CA . PHE A 1 194 ? -10.416 3.209 4.809 1.00 93.00 194 PHE A CA 1
ATOM 1591 C C . PHE A 1 194 ? -10.672 4.533 5.542 1.00 93.00 194 PHE A C 1
ATOM 1593 O O . PHE A 1 194 ? -9.814 5.419 5.527 1.00 93.00 194 PHE A O 1
ATOM 1600 N N . PRO A 1 195 ? -11.824 4.696 6.214 1.00 90.88 195 PRO A N 1
ATOM 1601 C CA . PRO A 1 195 ? -12.011 5.798 7.146 1.00 90.88 195 PRO A CA 1
ATOM 1602 C C . PRO A 1 195 ? -11.276 5.509 8.462 1.00 90.88 195 PRO A C 1
ATOM 1604 O O . PRO A 1 195 ? -11.240 4.364 8.924 1.00 90.88 195 PRO A O 1
ATOM 1607 N N . VAL A 1 196 ? -10.752 6.545 9.118 1.00 89.88 196 VAL A N 1
ATOM 1608 C CA . VAL A 1 196 ? -10.308 6.450 10.518 1.00 89.88 196 VAL A CA 1
ATOM 1609 C C . VAL A 1 196 ? -11.517 6.134 11.400 1.00 89.88 196 VAL A C 1
ATOM 1611 O O . VAL A 1 196 ? -12.477 6.896 11.435 1.00 89.88 196 VAL A O 1
ATOM 1614 N N . GLN A 1 197 ? -11.482 5.016 12.121 1.00 85.81 197 GLN A N 1
ATOM 1615 C CA . GLN A 1 197 ? -12.602 4.559 12.966 1.00 85.81 197 GLN A CA 1
ATOM 1616 C C . GLN A 1 197 ? -12.234 4.461 14.448 1.00 85.81 197 GLN A C 1
ATOM 1618 O O . GLN A 1 197 ? -13.110 4.306 15.294 1.00 85.81 197 GLN A O 1
ATOM 1623 N N . GLU A 1 198 ? -10.940 4.544 14.755 1.00 85.12 198 GLU A N 1
ATOM 1624 C CA . GLU A 1 198 ? -10.383 4.395 16.093 1.00 85.12 198 GLU A CA 1
ATOM 1625 C C . GLU A 1 198 ? -9.261 5.414 16.320 1.00 85.12 198 GLU A C 1
ATOM 1627 O O . GLU A 1 198 ? -8.526 5.782 15.397 1.00 85.12 198 GLU A O 1
ATOM 1632 N N . GLN A 1 199 ? -9.134 5.872 17.565 1.00 84.56 199 GLN A N 1
ATOM 1633 C CA . GLN A 1 199 ? -8.084 6.788 18.008 1.00 84.56 199 GLN A CA 1
ATOM 1634 C C . GLN A 1 199 ? -7.028 6.029 18.809 1.00 84.56 199 GLN A C 1
ATOM 1636 O O . GLN A 1 199 ? -7.347 5.106 19.552 1.00 84.56 199 GLN A O 1
ATOM 1641 N N . GLY A 1 200 ? -5.774 6.466 18.693 1.00 87.62 200 GLY A N 1
ATOM 1642 C CA . GLY A 1 200 ? -4.656 5.821 19.381 1.00 87.62 200 GLY A CA 1
ATOM 1643 C C . GLY A 1 200 ? -4.268 4.475 18.766 1.00 87.62 200 GLY A C 1
ATOM 1644 O O . GLY A 1 200 ? -4.735 4.100 17.684 1.00 87.62 200 GLY A O 1
ATOM 1645 N N . GLY A 1 201 ? -3.371 3.771 19.450 1.00 92.06 201 GLY A N 1
ATOM 1646 C CA . GLY A 1 201 ? -2.876 2.472 19.027 1.00 92.06 201 GLY A CA 1
ATOM 1647 C C . GLY A 1 201 ? -2.049 2.498 17.739 1.00 92.06 201 GLY A C 1
ATOM 1648 O O . GLY A 1 201 ? -1.368 3.478 17.411 1.00 92.06 201 GLY A O 1
ATOM 1649 N N . TYR A 1 202 ? -2.097 1.385 17.012 1.00 95.00 202 TYR A N 1
ATOM 1650 C CA . TYR A 1 202 ? -1.417 1.200 15.732 1.00 95.00 202 TYR A CA 1
ATOM 1651 C C . TYR A 1 202 ?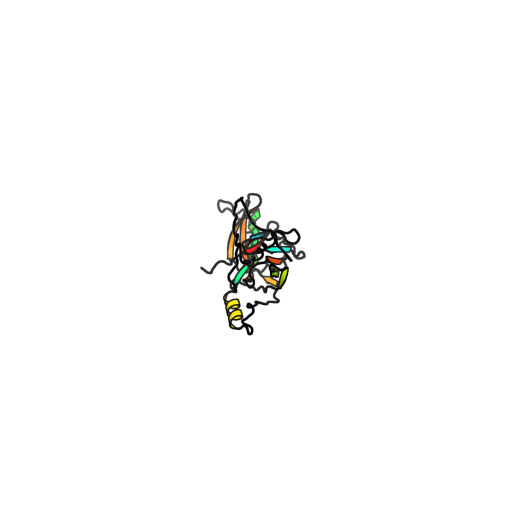 -2.219 0.279 14.806 1.00 95.00 202 TYR A C 1
ATOM 1653 O O . TYR A 1 202 ? -3.191 -0.362 15.196 1.00 95.00 202 TYR A O 1
ATOM 1661 N N . TYR A 1 203 ? -1.806 0.226 13.551 1.00 96.31 203 TYR A N 1
ATOM 1662 C CA . TYR A 1 203 ? -2.405 -0.560 12.490 1.00 96.31 203 TYR A CA 1
ATOM 1663 C C . TYR A 1 203 ? -1.399 -1.584 11.973 1.00 96.31 203 TYR A C 1
ATOM 1665 O O . TYR A 1 203 ? -0.195 -1.326 11.956 1.00 96.31 203 TYR A O 1
ATOM 1673 N N . LYS A 1 204 ? -1.910 -2.728 11.524 1.00 97.31 204 LYS A N 1
ATOM 1674 C CA . LYS A 1 204 ? -1.175 -3.789 10.833 1.00 97.31 204 LYS A CA 1
ATOM 1675 C C . LYS A 1 204 ? -1.774 -3.961 9.443 1.00 97.31 204 LYS A C 1
ATOM 1677 O O . LYS A 1 204 ? -2.903 -4.439 9.316 1.00 97.31 204 LYS A O 1
ATOM 1682 N N . LEU A 1 205 ? -1.022 -3.568 8.424 1.00 98.19 205 LEU A N 1
ATOM 1683 C CA . LEU A 1 205 ? -1.350 -3.778 7.020 1.00 98.19 205 LEU A CA 1
ATOM 1684 C C . LEU A 1 205 ? -0.630 -5.031 6.525 1.00 98.19 205 LEU A C 1
ATOM 1686 O O . LEU A 1 205 ? 0.595 -5.101 6.563 1.00 98.19 205 LEU A O 1
ATOM 1690 N N . MET A 1 206 ? -1.394 -6.009 6.059 1.00 98.44 206 MET A N 1
ATOM 1691 C CA . MET A 1 206 ? -0.888 -7.193 5.369 1.00 98.44 206 MET A CA 1
ATOM 1692 C C . MET A 1 206 ? -1.097 -7.003 3.871 1.00 98.44 206 MET A C 1
ATOM 1694 O O . MET A 1 206 ? -2.200 -6.665 3.438 1.00 98.44 206 MET A O 1
ATOM 1698 N N . VAL A 1 207 ? -0.037 -7.209 3.096 1.00 98.50 207 VAL A N 1
ATOM 1699 C CA . VAL A 1 207 ? 0.013 -6.956 1.655 1.00 98.50 207 VAL A CA 1
ATOM 1700 C C . VAL A 1 207 ? 0.574 -8.181 0.961 1.00 98.50 207 VAL A C 1
ATOM 1702 O O . VAL A 1 207 ? 1.679 -8.616 1.264 1.00 98.50 207 VAL A O 1
ATOM 1705 N N . THR A 1 208 ? -0.159 -8.717 -0.006 1.00 98.44 208 THR A N 1
ATOM 1706 C CA . THR A 1 208 ? 0.359 -9.728 -0.937 1.00 98.44 208 THR A CA 1
ATOM 1707 C C . THR A 1 208 ? 0.143 -9.211 -2.357 1.00 98.44 208 THR A C 1
ATOM 1709 O O . THR A 1 208 ? -1.012 -9.068 -2.766 1.00 98.44 208 THR A O 1
ATOM 1712 N N . PRO A 1 209 ? 1.199 -8.881 -3.123 1.00 97.69 209 PRO A N 1
ATOM 1713 C CA . PRO A 1 209 ? 1.068 -8.666 -4.563 1.00 97.69 209 PRO A CA 1
ATOM 1714 C C . PRO A 1 209 ? 0.430 -9.895 -5.212 1.00 97.69 209 PRO A C 1
ATOM 1716 O O . PRO A 1 209 ? 0.639 -10.999 -4.744 1.00 97.69 209 PRO A O 1
ATOM 1719 N N . LEU A 1 210 ? -0.339 -9.749 -6.285 1.00 97.75 210 LEU A N 1
ATOM 1720 C CA . LEU A 1 210 ? -0.981 -10.896 -6.953 1.00 97.75 210 LEU A CA 1
ATOM 1721 C C . LEU A 1 210 ? -0.457 -11.126 -8.371 1.00 97.75 210 LEU A C 1
ATOM 1723 O O . LEU A 1 210 ? -0.957 -11.988 -9.092 1.00 97.75 210 LEU A O 1
ATOM 1727 N N . GLN A 1 211 ? 0.533 -10.339 -8.788 1.00 95.75 211 GLN A N 1
ATOM 1728 C CA . GLN A 1 211 ? 1.081 -10.368 -10.134 1.00 95.75 211 GLN A CA 1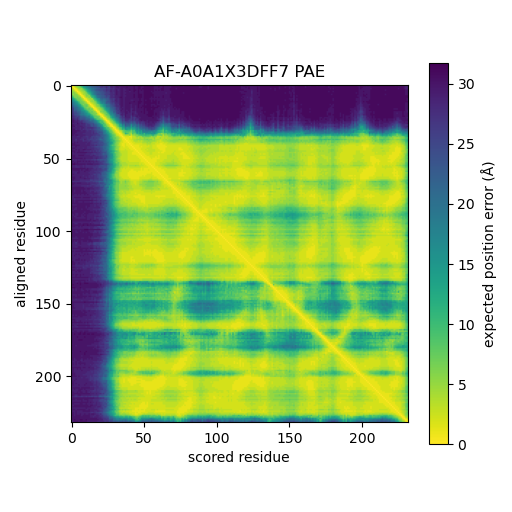
ATOM 1729 C C . GLN A 1 211 ? 2.586 -10.078 -10.121 1.00 95.75 211 GLN A C 1
ATOM 1731 O O . GLN A 1 211 ? 3.075 -9.300 -9.304 1.00 95.75 211 GLN A O 1
ATOM 1736 N N . GLN A 1 212 ? 3.304 -10.714 -11.050 1.00 95.12 212 GLN A N 1
ATOM 1737 C CA . GLN A 1 212 ? 4.710 -10.449 -11.355 1.00 95.12 212 GLN A CA 1
ATOM 1738 C C . GLN A 1 212 ? 4.857 -9.743 -12.709 1.00 95.12 212 GLN A C 1
ATOM 1740 O O . GLN A 1 212 ? 3.934 -9.736 -13.530 1.00 95.12 212 GLN A O 1
ATOM 1745 N N . TYR A 1 213 ? 6.046 -9.181 -12.937 1.00 96.12 213 TYR A N 1
ATOM 1746 C CA . TYR A 1 213 ? 6.378 -8.377 -14.116 1.00 96.12 213 TYR A CA 1
ATOM 1747 C C . TYR A 1 213 ? 7.744 -8.772 -14.706 1.00 96.12 213 TYR A C 1
ATOM 1749 O O . TYR A 1 213 ? 8.664 -7.953 -14.728 1.00 96.12 213 TYR A O 1
ATOM 1757 N N . PRO A 1 214 ? 7.934 -10.032 -15.140 1.00 94.94 214 PRO A N 1
ATOM 1758 C CA . PRO A 1 214 ? 9.230 -10.513 -15.630 1.00 94.94 214 PRO A CA 1
ATOM 1759 C C . PRO A 1 214 ? 9.780 -9.719 -16.829 1.00 94.94 214 PRO A C 1
ATOM 1761 O O . PRO A 1 214 ? 10.990 -9.668 -17.037 1.00 94.94 214 PRO A O 1
ATOM 1764 N N . GLU A 1 215 ? 8.921 -9.070 -17.612 1.00 94.81 215 GLU A N 1
ATOM 1765 C CA . GLU A 1 215 ? 9.309 -8.212 -18.732 1.00 94.81 215 GLU A CA 1
ATOM 1766 C C . GLU A 1 215 ? 9.918 -6.856 -18.295 1.00 94.81 215 GLU A C 1
ATOM 1768 O O . GLU A 1 215 ? 10.651 -6.213 -19.064 1.00 94.81 215 GLU A O 1
ATOM 1773 N N . TYR A 1 216 ? 9.692 -6.461 -17.036 1.00 94.94 216 TYR A N 1
ATOM 1774 C CA . TYR A 1 216 ? 10.152 -5.216 -16.414 1.00 94.94 216 TYR A CA 1
ATOM 1775 C C . TYR A 1 216 ? 11.067 -5.506 -15.204 1.00 94.94 216 TYR A C 1
ATOM 1777 O O . TYR A 1 216 ? 10.685 -5.255 -14.068 1.00 94.94 216 TYR A O 1
ATOM 1785 N N . PRO A 1 217 ? 12.294 -6.017 -15.411 1.00 92.62 217 PRO A N 1
ATOM 1786 C CA . PRO A 1 217 ? 13.200 -6.420 -14.332 1.00 92.62 217 PRO A CA 1
ATOM 1787 C C . PRO A 1 217 ? 13.669 -5.274 -13.421 1.00 92.62 217 PRO A C 1
ATOM 1789 O O . PRO A 1 217 ? 14.119 -5.543 -12.312 1.00 92.62 217 PRO A O 1
ATOM 1792 N N . GLU A 1 218 ? 13.583 -4.015 -13.862 1.00 92.12 218 GLU A N 1
ATOM 1793 C CA . GLU A 1 218 ? 13.898 -2.842 -13.026 1.00 92.12 218 GLU A CA 1
ATOM 1794 C C . GLU A 1 218 ? 12.657 -2.220 -12.382 1.00 92.12 218 GLU A C 1
ATOM 1796 O O . GLU A 1 218 ? 12.777 -1.260 -11.620 1.00 92.12 218 GLU A O 1
ATOM 1801 N N . LEU A 1 219 ? 11.463 -2.757 -12.667 1.00 93.69 219 LEU A N 1
ATOM 1802 C CA . LEU A 1 219 ? 10.265 -2.362 -11.946 1.00 93.69 219 LEU A CA 1
ATOM 1803 C C . LEU A 1 219 ? 10.396 -2.834 -10.501 1.00 93.69 219 LEU A C 1
ATOM 1805 O O . LEU A 1 219 ? 10.446 -4.028 -10.206 1.00 93.69 219 LEU A O 1
ATOM 1809 N N . SER A 1 220 ? 10.401 -1.868 -9.600 1.00 94.00 220 SER A N 1
ATOM 1810 C CA . SER A 1 220 ? 10.225 -2.079 -8.171 1.00 94.00 220 SER A CA 1
ATOM 1811 C C . SER A 1 220 ? 8.921 -1.432 -7.725 1.00 94.00 220 SER A C 1
ATOM 1813 O O . SER A 1 220 ? 8.221 -0.786 -8.511 1.00 94.00 220 SER A O 1
ATOM 1815 N N . MET A 1 221 ? 8.545 -1.660 -6.474 1.00 94.38 221 MET A N 1
ATOM 1816 C CA . MET A 1 221 ? 7.290 -1.167 -5.941 1.00 94.38 221 MET A CA 1
ATOM 1817 C C . MET A 1 221 ? 7.483 -0.726 -4.505 1.00 94.38 221 MET A C 1
ATOM 1819 O O . MET A 1 221 ? 8.095 -1.451 -3.726 1.00 94.38 221 MET A O 1
ATOM 1823 N N . ASP A 1 222 ? 6.919 0.424 -4.161 1.00 94.56 222 ASP A N 1
ATOM 1824 C CA . ASP A 1 222 ? 6.662 0.777 -2.770 1.00 94.56 222 ASP A CA 1
ATOM 1825 C C . ASP A 1 222 ? 5.184 0.540 -2.450 1.00 94.56 222 ASP A C 1
ATOM 1827 O O . ASP A 1 222 ? 4.308 0.683 -3.309 1.00 94.56 222 ASP A O 1
ATOM 1831 N N . ILE A 1 223 ? 4.908 0.220 -1.189 1.00 96.19 223 ILE A N 1
ATOM 1832 C CA . ILE A 1 223 ? 3.586 0.360 -0.593 1.00 96.19 223 ILE A CA 1
ATOM 1833 C C . ILE A 1 223 ? 3.610 1.516 0.403 1.00 96.19 223 ILE A C 1
ATOM 1835 O O . ILE A 1 223 ? 4.550 1.663 1.189 1.00 96.19 223 ILE A O 1
ATOM 1839 N N . GLY A 1 224 ? 2.579 2.349 0.377 1.00 94.56 224 GLY A N 1
ATOM 1840 C CA . GLY A 1 224 ? 2.449 3.476 1.286 1.00 94.56 224 GLY A CA 1
ATOM 1841 C C . GLY A 1 224 ? 1.076 3.578 1.919 1.00 94.56 224 GLY A C 1
ATOM 1842 O O . GLY A 1 224 ? 0.101 3.007 1.436 1.00 94.56 224 GLY A O 1
ATOM 1843 N N . VAL A 1 225 ? 1.015 4.337 3.006 1.00 95.88 225 VAL A N 1
ATOM 1844 C CA . VAL A 1 225 ? -0.237 4.812 3.592 1.00 95.88 225 VAL A CA 1
ATOM 1845 C C . VAL A 1 225 ? -0.125 6.318 3.732 1.00 95.88 225 VAL A C 1
ATOM 1847 O O . VAL A 1 225 ? 0.778 6.816 4.412 1.00 95.88 225 VAL A O 1
ATOM 1850 N N . ASP A 1 226 ? -1.037 7.031 3.085 1.00 92.69 226 ASP A N 1
ATOM 1851 C CA . ASP A 1 226 ? -1.056 8.491 3.025 1.00 92.69 226 ASP A CA 1
ATOM 1852 C C . ASP A 1 226 ? -2.504 8.998 2.920 1.00 92.69 226 ASP A C 1
ATOM 1854 O O . ASP A 1 226 ? -3.464 8.230 2.793 1.00 92.69 226 ASP A O 1
ATOM 1858 N N . TRP A 1 227 ? -2.665 10.308 3.010 1.00 89.06 227 TRP A N 1
ATOM 1859 C CA . TRP A 1 227 ? -3.911 11.004 2.745 1.00 89.06 227 TRP A CA 1
ATOM 1860 C C . TRP A 1 227 ? -4.094 11.123 1.228 1.00 89.06 227 TRP A C 1
ATOM 1862 O O . TRP A 1 227 ? -3.162 11.570 0.560 1.00 89.06 227 TRP A O 1
ATOM 1872 N N . PRO A 1 228 ? -5.258 10.747 0.666 1.00 81.12 228 PRO A N 1
ATOM 1873 C CA . PRO A 1 228 ? -5.524 11.007 -0.746 1.00 81.12 228 PRO A CA 1
ATOM 1874 C C . PRO A 1 228 ? -5.468 12.511 -1.023 1.00 81.12 228 PRO A C 1
ATOM 1876 O O . PRO A 1 228 ? -5.881 13.309 -0.173 1.00 81.12 228 PRO A O 1
ATOM 1879 N N . SER A 1 229 ? -4.988 12.908 -2.205 1.00 73.00 229 SER A N 1
ATOM 1880 C CA . SER A 1 229 ? -5.080 14.312 -2.609 1.00 73.00 229 SER A CA 1
ATOM 1881 C C . SER A 1 229 ? -6.540 14.757 -2.599 1.00 73.00 229 SER A C 1
ATOM 1883 O O . SER A 1 229 ? -7.420 14.062 -3.114 1.00 73.00 229 SER A O 1
ATOM 1885 N N . GLU A 1 230 ? -6.806 15.937 -2.041 1.00 62.53 230 GLU A N 1
ATOM 1886 C CA . GLU A 1 230 ? -8.123 16.550 -2.189 1.00 62.53 230 GLU A CA 1
ATOM 1887 C C . GLU A 1 230 ? -8.397 16.785 -3.686 1.00 62.53 230 GLU A C 1
ATOM 1889 O O . GLU A 1 230 ? -7.487 17.221 -4.408 1.00 62.53 230 GLU A O 1
ATOM 1894 N N . PRO A 1 231 ? -9.617 16.503 -4.183 1.00 51.47 231 PRO A N 1
ATOM 1895 C CA . PRO A 1 231 ? -9.988 16.872 -5.542 1.00 51.47 231 PRO A CA 1
ATOM 1896 C C . PRO A 1 231 ? -9.774 18.380 -5.712 1.00 51.47 231 PRO A C 1
ATOM 1898 O O . PRO A 1 231 ? -10.339 19.169 -4.953 1.00 51.47 231 PRO A O 1
ATOM 1901 N N . LYS A 1 232 ? -8.927 18.770 -6.668 1.00 35.12 232 LYS A N 1
ATOM 1902 C CA . LYS A 1 232 ? -8.743 20.176 -7.048 1.00 35.12 232 LYS A CA 1
ATOM 1903 C C . LYS A 1 232 ? -9.914 20.684 -7.876 1.00 35.12 232 LYS A C 1
ATOM 1905 O O . LYS A 1 232 ? -10.427 19.897 -8.703 1.00 35.12 232 LYS A O 1
#

pLDDT: mean 81.67, std 18.77, range [31.98, 98.5]

Sequence (232 aa):
MMNFKKSNLKRVASCLLLMLPLAACQKTPQELPPMYVDGQPVHTVPFYQPLEINPDKEQVFYFRFKKPQDMGKTVSVFASPIFPNSLDNNSKPIPEYQKYDELDRKLIDEKRLKFKLVLRHYDDNGKETAVGLREGGSLDYVYYHLQQNRQDKSKPARFESDEQYFVADYRDTRDTRQVKGETYLAHNVIAASFPVQEQGGYYKLMVTPLQQYPEYPELSMDIGVDWPSEPK

Foldseek 3Di:
DDDDDDDDDDDDDDDDDDDDDPPDPPPDPLPAADCDDPNHGAAEPWDKDWDDQDQVDKDKHKYDHPAWDDFLAKKFKWKKKKAADQADPVRDGDVVRVVCVCVVVVCQVVLVFKKFKWKWFQASVRDIDGFDKADDAHRSVVLVVQQVPDPDNVARRGDDDPDGMWGQRAWFDWDWDQDPNHTIIITITTGIMTTHGDTHGMMMMIMRGNDDDPVRPRITIMITMHHGDDDD

Nearest PDB structures (foldseek):
  3nkg-assembly2_B  TM=4.290E-01  e=3.715E-03  Sulfurospirillum deleyianum DSM 6946
  4lr4-assembly3_C  TM=3.510E-01  e=4.172E-01  Agathobacter rectalis ATCC 33656
  4l72-assembly2_B  TM=1.799E-01  e=1.251E+00  Middle East respiratory syndrome-related coronavirus

Organism: NCBI:txid194197

Secondary structure (DSSP, 8-state):
------------------------------PPPPSEETTEEEEEESEEEEE---TT--EEEEEEESS---TT-EEEEEEEEEEE-SB-TTS-B-GGGGGGTTHHHHHHHTT--EEEEEEEEE-TT--EEEE--BSSS--HHHHHHHHHH-S-TTS---------EEE--EEEEEEEEEETTEEEEEEEEEEEEEE----SSEEEEEEEE----TT-TT-EEEEEEEPPPPP-

Radius of gyration: 29.34 Å; Cα contacts (8 Å, |Δi|>4): 459; chains: 1; bounding box: 51×43×124 Å

Mean predicted aligned error: 10.67 Å